Protein AF-A0A7X7TDF7-F1 (afdb_monomer)

Foldseek 3Di:
DDDDPVLVVVLQVQLQVLLQCLLVVQLVVLVVVLVVLVVVLVVLVVVLVVLVVVLVVVVVVPDDDDPVRVVVNVVSVVVNVVSVVVNVVSCVDPSNPQDPVNSVVSSVVSSNVRNVVSSVVSSVVSVVVVVVLVVVLVVLVVVCCVVCVPPPDPVVVVVCVVVVDPPPPPDDDCPPVVVSVVVVVVVVVVVVVVVVVVVVVVVVVD

Solvent-accessible surface area (backbone atoms only — not comparable to full-atom values): 11343 Å² total; per-residue (Å²): 131,87,79,55,72,67,64,54,50,54,50,49,51,51,14,50,51,27,15,52,52,25,17,52,50,38,33,52,52,52,51,50,53,44,52,52,54,51,50,55,50,50,53,52,51,50,52,44,53,52,54,50,49,53,54,50,54,61,68,69,61,80,61,87,70,50,76,70,51,48,54,51,52,51,50,46,52,52,49,45,53,52,47,49,53,55,48,54,55,51,60,66,31,71,70,68,64,48,49,74,68,52,50,50,50,48,38,53,52,36,21,52,51,19,24,53,50,20,25,50,52,39,43,49,51,50,53,52,51,52,52,50,52,52,51,49,55,52,49,52,52,52,51,48,53,67,78,44,63,72,76,79,65,52,67,65,59,60,52,38,58,73,66,72,50,85,76,82,79,75,80,81,76,66,62,64,65,53,51,51,51,51,52,52,50,52,53,52,50,50,50,51,50,52,52,49,54,58,56,68,57,55,72,79,80,114

Nearest PDB structures (foldseek):
  5l3c-assembly1_A  TM=6.914E-01  e=5.412E+00  Homo sapiens
  4czz-assembly1_A  TM=6.817E-01  e=5.714E+00  Homo sapiens
  8i4v-assembly1_A  TM=3.180E-01  e=1.004E+00  Saccharomyces cerevisiae S288C
  3ja6-assembly1_H  TM=4.006E-01  e=7.101E+00  Escherichia coli
  3ja6-assembly1_I  TM=3.343E-01  e=3.906E+00  Escherichia coli

Mean predicted aligned error: 16.35 Å

pLDDT: mean 70.57, std 12.67, range [42.41, 87.38]

Secondary structure (DSSP, 8-state):
----HHHHHHHHHHHHHHHHHHHHHHHHHHHHHHHHHHHHHHHHHHHHHHHHHHHHHHHHT-SPPPHHHHHHHHHHHHHHHHHHHHHHHHHHSHHHH--HHHHHHHHHHHHHHHHHHHHHHHHHHHHHHHHHHHHHHHHHHHHHHHH-GGGT--HHHHHHHHTT------SS--HHHHHHHHHHHHHHHHHHHHHHHHHHTGGGG-

Structure (mmCIF, N/CA/C/O backbone):
data_AF-A0A7X7TDF7-F1
#
_entry.id   AF-A0A7X7TDF7-F1
#
loop_
_atom_site.group_PDB
_atom_site.id
_atom_site.type_symbol
_atom_site.label_atom_id
_atom_site.label_alt_id
_atom_site.label_comp_id
_atom_site.label_asym_id
_atom_site.label_entity_id
_atom_site.label_seq_id
_atom_site.pdbx_PDB_ins_code
_atom_site.Cartn_x
_atom_site.Cartn_y
_atom_site.Cartn_z
_atom_site.occupancy
_atom_site.B_iso_or_equiv
_atom_site.auth_seq_id
_atom_site.auth_comp_id
_atom_site.auth_asym_id
_atom_site.auth_atom_id
_atom_site.pdbx_PDB_model_num
ATOM 1 N N . MET A 1 1 ? -24.204 -7.503 27.979 1.00 43.94 1 MET A N 1
ATOM 2 C CA . MET A 1 1 ? -23.947 -6.056 28.165 1.00 43.94 1 MET A CA 1
ATOM 3 C C . MET A 1 1 ? -24.399 -5.349 26.889 1.00 43.94 1 MET A C 1
ATOM 5 O O . MET A 1 1 ? -23.916 -5.721 25.828 1.00 43.94 1 MET A O 1
ATOM 9 N N . ARG A 1 2 ? -25.390 -4.445 26.939 1.00 42.41 2 ARG A N 1
ATOM 10 C CA . ARG A 1 2 ? -25.828 -3.693 25.746 1.00 42.41 2 ARG A CA 1
ATOM 11 C C . ARG A 1 2 ? -24.865 -2.521 25.546 1.00 42.41 2 ARG A C 1
ATOM 13 O O . ARG A 1 2 ? -24.907 -1.566 26.309 1.00 42.41 2 ARG A O 1
ATOM 20 N N . ILE A 1 3 ? -23.981 -2.639 24.558 1.00 56.25 3 ILE A N 1
ATOM 21 C CA . ILE A 1 3 ? -23.122 -1.542 24.090 1.00 56.25 3 ILE A CA 1
ATOM 22 C C . ILE A 1 3 ? -24.040 -0.405 23.622 1.00 56.25 3 ILE A C 1
ATOM 24 O O . ILE A 1 3 ? -24.984 -0.668 22.863 1.00 56.25 3 ILE A O 1
ATOM 28 N N . ARG A 1 4 ? -23.802 0.821 24.106 1.00 66.50 4 ARG A N 1
ATOM 29 C CA . ARG A 1 4 ? -24.592 2.002 23.728 1.00 66.50 4 ARG A CA 1
ATOM 30 C C . ARG A 1 4 ? -24.447 2.262 22.227 1.00 66.50 4 ARG A C 1
ATOM 32 O O . ARG A 1 4 ? -23.439 1.915 21.622 1.00 66.50 4 ARG A O 1
ATOM 39 N N . VAL A 1 5 ? -25.485 2.825 21.610 1.00 69.38 5 VAL A N 1
ATOM 40 C CA . VAL A 1 5 ? -25.504 3.079 20.155 1.00 69.38 5 VAL A CA 1
ATOM 41 C C . VAL A 1 5 ? -24.362 4.021 19.750 1.00 69.38 5 VAL A C 1
ATOM 43 O O . VAL A 1 5 ? -23.747 3.816 18.709 1.00 69.38 5 VAL A O 1
ATOM 46 N N . GLU A 1 6 ? -24.023 4.971 20.621 1.00 65.31 6 GLU A N 1
ATOM 47 C CA . GLU A 1 6 ? -22.927 5.937 20.464 1.00 65.31 6 GLU A CA 1
ATOM 48 C C . GLU A 1 6 ? -21.555 5.253 20.308 1.00 65.31 6 GLU A C 1
ATOM 50 O O . GLU A 1 6 ? -20.823 5.549 19.367 1.00 65.31 6 GLU A O 1
ATOM 55 N N . ASP A 1 7 ? -21.241 4.253 21.141 1.00 59.88 7 ASP A N 1
ATOM 56 C CA . ASP A 1 7 ? -19.963 3.522 21.073 1.00 59.88 7 ASP A CA 1
ATOM 57 C C . ASP A 1 7 ? -19.815 2.747 19.751 1.00 59.88 7 ASP A C 1
ATOM 59 O O . ASP A 1 7 ? -18.719 2.613 19.206 1.00 59.88 7 ASP A O 1
ATOM 63 N N . LYS A 1 8 ? -20.932 2.262 19.188 1.00 66.81 8 LYS A N 1
ATOM 64 C CA . LYS A 1 8 ? -20.933 1.570 17.889 1.00 66.81 8 LYS A CA 1
ATOM 65 C C . LYS A 1 8 ? -20.640 2.529 16.739 1.00 66.81 8 LYS A C 1
ATOM 67 O O . LYS A 1 8 ? -19.953 2.140 15.799 1.00 66.81 8 LYS A O 1
ATOM 72 N N . GLN A 1 9 ? -21.139 3.764 16.812 1.00 69.94 9 GLN A N 1
ATOM 73 C CA . GLN A 1 9 ? -20.898 4.777 15.783 1.00 69.94 9 GLN A CA 1
ATOM 74 C C . GLN A 1 9 ? -19.421 5.168 15.725 1.00 69.94 9 GLN A C 1
ATOM 76 O O . GLN A 1 9 ? -18.863 5.238 14.636 1.00 69.94 9 GLN A O 1
ATOM 81 N N . VAL A 1 10 ? -18.759 5.326 16.875 1.00 71.12 10 VAL A N 1
ATOM 82 C CA . VAL A 1 10 ? -17.323 5.653 16.925 1.00 71.12 10 VAL A CA 1
ATOM 83 C C . VAL A 1 10 ? -16.472 4.558 16.277 1.00 71.12 10 VAL A C 1
ATOM 85 O O . VAL A 1 10 ? -15.610 4.860 15.453 1.00 71.12 10 VAL A O 1
ATOM 88 N N . VAL A 1 11 ? -16.743 3.284 16.582 1.00 69.25 11 VAL A N 1
ATOM 89 C CA . VAL A 1 11 ? -16.025 2.153 15.962 1.00 69.25 11 VAL A CA 1
ATOM 90 C C . VAL A 1 11 ? -16.247 2.121 14.451 1.00 69.25 11 VAL A C 1
ATOM 92 O O . VAL A 1 11 ? -15.306 1.893 13.694 1.00 69.25 11 VAL A O 1
ATOM 95 N N . ILE A 1 12 ? -17.475 2.392 14.004 1.00 73.00 12 ILE A N 1
ATOM 96 C CA . ILE A 1 12 ? -17.802 2.464 12.579 1.00 73.00 12 ILE A CA 1
ATOM 97 C C . ILE A 1 12 ? -17.053 3.623 11.907 1.00 73.00 12 ILE A C 1
ATOM 99 O O . ILE A 1 12 ? -16.465 3.407 10.852 1.00 73.00 12 ILE A O 1
ATOM 103 N N . TYR A 1 13 ? -17.002 4.815 12.506 1.00 72.94 13 TYR A N 1
ATOM 104 C CA . TYR A 1 13 ? -16.272 5.953 11.936 1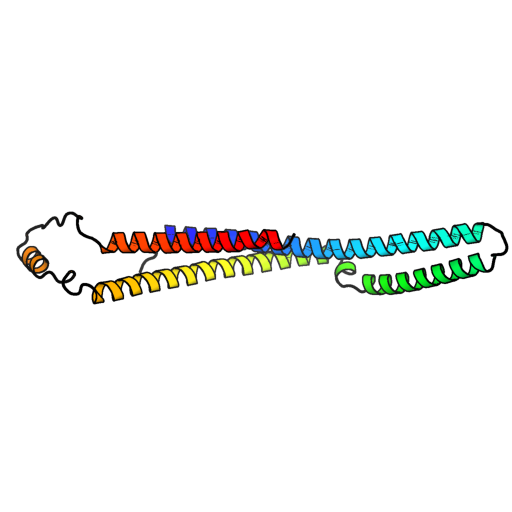.00 72.94 13 TYR A CA 1
ATOM 105 C C . TYR A 1 13 ? -14.765 5.696 11.837 1.00 72.94 13 TYR A C 1
ATOM 107 O O . TYR A 1 13 ? -14.159 6.007 10.812 1.00 72.94 13 TYR A O 1
ATOM 115 N N . ILE A 1 14 ? -14.161 5.073 12.853 1.00 70.38 14 ILE A N 1
ATOM 116 C CA . ILE A 1 14 ? -12.740 4.691 12.825 1.00 70.38 14 ILE A CA 1
ATOM 117 C C . ILE A 1 14 ? -12.485 3.629 11.744 1.00 70.38 14 ILE A C 1
ATOM 119 O O . ILE A 1 14 ? -11.502 3.718 11.009 1.00 70.38 14 ILE A O 1
ATOM 123 N N . ALA A 1 15 ? -13.386 2.656 11.590 1.00 69.12 15 ALA A N 1
ATOM 124 C CA . ALA A 1 15 ? -13.285 1.654 10.533 1.00 69.12 15 ALA A CA 1
ATOM 125 C C . ALA A 1 15 ? -13.468 2.262 9.129 1.00 69.12 15 ALA A C 1
ATOM 127 O O . ALA A 1 15 ? -12.749 1.884 8.206 1.00 69.12 15 ALA A O 1
ATOM 128 N N . MET A 1 16 ? -14.368 3.240 8.964 1.00 72.44 16 MET A N 1
ATOM 129 C CA . MET A 1 16 ? -14.519 3.995 7.713 1.00 72.44 16 MET A CA 1
ATOM 130 C C . MET A 1 16 ? -13.259 4.801 7.383 1.00 72.44 16 MET A C 1
ATOM 132 O O . MET A 1 16 ? -12.824 4.801 6.234 1.00 72.44 16 MET A O 1
ATOM 136 N N . LEU A 1 17 ? -12.635 5.437 8.378 1.00 73.19 17 LEU A N 1
ATOM 137 C CA . LEU A 1 17 ? -11.365 6.142 8.196 1.00 73.19 17 LEU A CA 1
ATOM 138 C C . LEU A 1 17 ? -10.259 5.179 7.736 1.00 73.19 17 LEU A C 1
ATOM 140 O O . LEU A 1 17 ? -9.546 5.469 6.776 1.00 73.19 17 LEU A O 1
ATOM 144 N N . GLY A 1 18 ? -10.172 3.999 8.356 1.00 67.19 18 GLY A N 1
ATOM 145 C CA . GLY A 1 18 ? -9.274 2.925 7.932 1.00 67.19 18 GLY A CA 1
ATOM 146 C C . GLY A 1 18 ? -9.512 2.464 6.494 1.00 67.19 18 GLY A C 1
ATOM 147 O O . GLY A 1 18 ? -8.560 2.258 5.744 1.00 67.19 18 GLY A O 1
ATOM 148 N N . ALA A 1 19 ? -10.776 2.358 6.086 1.00 71.19 19 ALA A N 1
ATOM 149 C CA . ALA A 1 19 ? -11.165 1.987 4.730 1.00 71.19 19 ALA A CA 1
ATOM 150 C C . ALA A 1 19 ? -10.725 3.039 3.693 1.00 71.19 19 ALA A C 1
ATOM 152 O O . ALA A 1 19 ? -10.167 2.690 2.653 1.00 71.19 19 ALA A O 1
ATOM 153 N N . VAL A 1 20 ? -10.912 4.329 3.997 1.00 76.62 20 VAL A N 1
ATOM 154 C CA . VAL A 1 20 ? -10.479 5.442 3.133 1.00 76.62 20 VAL A CA 1
ATOM 155 C C . VAL A 1 20 ? -8.954 5.482 3.011 1.00 76.62 20 VAL A C 1
ATOM 157 O O . VAL A 1 20 ? -8.431 5.603 1.902 1.00 76.62 20 VAL A O 1
ATOM 160 N N . LEU A 1 21 ? -8.232 5.327 4.125 1.00 76.88 21 LEU A N 1
ATOM 161 C CA . LEU A 1 21 ? -6.766 5.299 4.129 1.00 76.88 21 LEU A CA 1
ATOM 162 C C . LEU A 1 21 ? -6.210 4.079 3.383 1.00 76.88 21 LEU A C 1
ATOM 164 O O . LEU A 1 21 ? -5.261 4.219 2.613 1.00 76.88 21 LEU A O 1
ATOM 168 N N . GLY A 1 22 ? -6.812 2.901 3.562 1.00 73.62 22 GLY A N 1
ATOM 169 C CA . GLY A 1 22 ? -6.414 1.677 2.864 1.00 73.62 22 GLY A CA 1
ATOM 170 C C . GLY A 1 22 ? -6.641 1.759 1.353 1.00 73.62 22 GLY A C 1
ATOM 171 O O . GLY A 1 22 ? -5.748 1.411 0.575 1.00 73.62 22 GLY A O 1
ATOM 172 N N . ALA A 1 23 ? -7.795 2.284 0.929 1.00 77.81 23 ALA A N 1
ATOM 173 C CA . ALA A 1 23 ? -8.099 2.515 -0.482 1.00 77.81 23 ALA A CA 1
ATOM 174 C C . ALA A 1 23 ? -7.132 3.531 -1.109 1.00 77.81 23 ALA A C 1
ATOM 176 O O . ALA A 1 23 ? -6.524 3.251 -2.144 1.00 77.81 23 ALA A O 1
ATOM 177 N N . GLY A 1 24 ? -6.938 4.683 -0.455 1.00 79.06 24 GLY A N 1
ATOM 178 C CA . GLY A 1 24 ? -6.022 5.724 -0.923 1.00 79.06 24 GLY A CA 1
ATOM 179 C C . GLY A 1 24 ? -4.574 5.238 -1.003 1.00 79.06 24 GLY A C 1
ATOM 180 O O . GLY A 1 24 ? -3.905 5.454 -2.012 1.00 79.06 24 GLY A O 1
ATOM 181 N N . GLY A 1 25 ? -4.106 4.517 0.020 1.00 78.88 25 GLY A N 1
ATOM 182 C CA . GLY A 1 25 ? -2.762 3.944 0.060 1.00 78.88 25 GLY A CA 1
ATOM 183 C C . GLY A 1 25 ? -2.500 2.961 -1.082 1.00 78.88 25 GLY A C 1
ATOM 184 O O . GLY A 1 25 ? -1.483 3.087 -1.760 1.00 78.88 25 GLY A O 1
ATOM 185 N N . CYS A 1 26 ? -3.427 2.033 -1.347 1.00 78.25 26 CYS A N 1
ATOM 186 C CA . CYS A 1 26 ? -3.283 1.064 -2.442 1.00 78.25 26 CYS A CA 1
ATOM 187 C C . CYS A 1 26 ? -3.279 1.720 -3.827 1.00 78.25 26 CYS A C 1
ATOM 189 O O . CYS A 1 26 ? -2.482 1.345 -4.684 1.00 78.25 26 CYS A O 1
ATOM 191 N N . VAL A 1 27 ? -4.143 2.709 -4.065 1.00 81.69 27 VAL A N 1
ATOM 192 C CA . VAL A 1 27 ? -4.160 3.412 -5.358 1.00 81.69 27 VAL A CA 1
ATOM 193 C C . VAL A 1 27 ? -2.849 4.175 -5.567 1.00 81.69 27 VAL A C 1
ATOM 195 O O . VAL A 1 27 ? -2.244 4.084 -6.635 1.00 81.69 27 VAL A O 1
ATOM 198 N N . LEU A 1 28 ? -2.361 4.875 -4.539 1.00 83.62 28 LEU A N 1
ATOM 199 C CA . LEU A 1 28 ? -1.109 5.630 -4.624 1.00 83.62 28 LEU A CA 1
ATOM 200 C C . LEU A 1 28 ? 0.111 4.730 -4.851 1.00 83.62 28 LEU A C 1
ATOM 202 O O . LEU A 1 28 ? 0.983 5.084 -5.647 1.00 83.62 28 LEU A O 1
ATOM 206 N N . THR A 1 29 ? 0.191 3.569 -4.194 1.00 83.00 29 THR A N 1
ATOM 207 C CA . THR A 1 29 ? 1.310 2.634 -4.397 1.00 83.00 29 THR A CA 1
ATOM 208 C C . THR A 1 29 ? 1.311 2.061 -5.809 1.00 83.00 29 THR A C 1
ATOM 210 O O . THR A 1 29 ? 2.361 2.063 -6.454 1.00 83.00 29 THR A O 1
ATOM 213 N N . LEU A 1 30 ? 0.149 1.655 -6.330 1.00 83.12 30 LEU A N 1
ATOM 214 C CA . LEU A 1 30 ? 0.009 1.168 -7.705 1.00 83.12 30 LEU A CA 1
ATOM 215 C C . LEU A 1 30 ? 0.394 2.243 -8.731 1.00 83.12 30 LEU A C 1
ATOM 217 O O . LEU A 1 30 ? 1.178 1.970 -9.642 1.00 83.12 30 LEU A O 1
ATOM 221 N N . MET A 1 31 ? -0.075 3.482 -8.553 1.00 82.75 31 MET A N 1
ATOM 222 C CA . MET A 1 31 ? 0.286 4.593 -9.442 1.00 82.75 31 MET A CA 1
ATOM 223 C C . MET A 1 31 ? 1.783 4.914 -9.398 1.00 82.75 31 MET A C 1
ATOM 225 O O . MET A 1 31 ? 2.382 5.188 -10.438 1.00 82.75 31 MET A O 1
ATOM 229 N N . ASN A 1 32 ? 2.404 4.878 -8.217 1.00 86.31 32 ASN A N 1
ATOM 230 C CA . ASN A 1 32 ? 3.836 5.140 -8.079 1.00 86.31 32 ASN A CA 1
ATOM 231 C C . ASN A 1 32 ? 4.691 4.033 -8.705 1.00 86.31 32 ASN A C 1
ATOM 233 O O . ASN A 1 32 ? 5.705 4.339 -9.332 1.00 86.31 32 ASN A O 1
ATOM 237 N N . LEU A 1 33 ? 4.282 2.767 -8.580 1.00 83.69 33 LEU A N 1
ATOM 238 C CA . LEU A 1 33 ? 4.966 1.641 -9.222 1.00 83.69 33 LEU A CA 1
ATOM 239 C C . LEU A 1 33 ? 4.883 1.732 -10.749 1.00 83.69 33 LEU A C 1
ATOM 241 O O . LEU A 1 33 ? 5.912 1.624 -11.417 1.00 83.69 33 LEU A O 1
ATOM 245 N N . ALA A 1 34 ? 3.695 2.023 -11.286 1.00 83.75 34 ALA A N 1
ATOM 246 C CA . ALA A 1 34 ? 3.502 2.223 -12.720 1.00 83.75 34 ALA A CA 1
ATOM 247 C C . ALA A 1 34 ? 4.340 3.402 -13.248 1.00 83.75 34 ALA A C 1
ATOM 249 O O . ALA A 1 34 ? 5.107 3.245 -14.198 1.00 83.75 34 ALA A O 1
ATOM 250 N N . LYS A 1 35 ? 4.291 4.565 -12.578 1.00 85.56 35 LYS A N 1
ATOM 251 C CA . LYS A 1 35 ? 5.106 5.738 -12.948 1.00 85.56 35 LYS A CA 1
ATOM 252 C C . LYS A 1 35 ? 6.605 5.453 -12.896 1.00 85.56 35 LYS A C 1
ATOM 254 O O . LYS A 1 35 ? 7.335 5.900 -13.776 1.00 85.56 35 LYS A O 1
ATOM 259 N N . LYS A 1 36 ? 7.075 4.726 -11.877 1.00 85.00 36 LYS A N 1
ATOM 260 C CA . LYS A 1 36 ? 8.493 4.371 -11.745 1.00 85.00 36 LYS A CA 1
ATOM 261 C C . LYS A 1 36 ? 8.953 3.476 -12.898 1.00 85.00 36 LYS A C 1
ATOM 263 O O . LYS A 1 36 ? 10.031 3.712 -13.431 1.00 85.00 36 LYS A O 1
ATOM 268 N N . SER A 1 37 ? 8.136 2.500 -13.295 1.00 80.12 37 SER A N 1
ATOM 269 C CA . SER A 1 37 ? 8.452 1.596 -14.407 1.00 80.12 37 SER A CA 1
ATOM 270 C C . SER A 1 37 ? 8.504 2.332 -15.752 1.00 80.12 37 SER A C 1
ATOM 272 O O . SER A 1 37 ? 9.482 2.185 -16.486 1.00 80.12 37 SER A O 1
ATOM 274 N N . HIS A 1 38 ? 7.536 3.213 -16.027 1.00 82.69 38 HIS A N 1
ATOM 275 C CA . HIS A 1 38 ? 7.551 4.032 -17.244 1.00 82.69 38 HIS A CA 1
ATOM 276 C C . HIS A 1 38 ? 8.739 4.995 -17.291 1.00 82.69 38 HIS A C 1
ATOM 278 O O . HIS A 1 38 ? 9.416 5.080 -18.311 1.00 82.69 38 HIS A O 1
ATOM 284 N N . LYS A 1 39 ? 9.065 5.649 -16.168 1.00 86.44 39 LYS A N 1
ATOM 285 C CA . LYS A 1 39 ? 10.216 6.556 -16.099 1.00 86.44 39 LYS A CA 1
ATOM 286 C C . LYS A 1 39 ? 11.538 5.841 -16.400 1.00 86.44 39 LYS A C 1
ATOM 288 O O . LYS A 1 39 ? 12.358 6.375 -17.136 1.00 86.44 39 LYS A O 1
ATOM 293 N N . GLN A 1 40 ? 11.729 4.629 -15.877 1.00 82.69 40 GLN A N 1
ATOM 294 C CA . GLN A 1 40 ? 12.919 3.821 -16.174 1.00 82.69 40 GLN A CA 1
ATOM 295 C C . GLN A 1 40 ? 13.007 3.449 -17.659 1.00 82.69 40 GLN A C 1
ATOM 297 O O . GLN A 1 40 ? 14.091 3.469 -18.235 1.00 82.69 40 GLN A O 1
ATOM 302 N N . MET A 1 41 ? 11.874 3.142 -18.295 1.00 81.94 41 MET A N 1
ATOM 303 C CA . MET A 1 41 ? 11.830 2.911 -19.739 1.00 81.94 41 MET A CA 1
ATOM 304 C C . MET A 1 41 ? 12.218 4.158 -20.540 1.00 81.94 41 MET A C 1
ATOM 306 O O . MET A 1 41 ? 13.008 4.056 -21.480 1.00 81.94 41 MET A O 1
ATOM 310 N N . ASP A 1 42 ? 11.681 5.322 -20.173 1.00 85.94 42 ASP A N 1
ATOM 311 C CA . ASP A 1 42 ? 11.957 6.583 -20.864 1.00 85.94 42 ASP A CA 1
ATOM 312 C C . ASP A 1 42 ? 13.426 7.000 -20.719 1.00 85.94 42 ASP A C 1
ATOM 314 O O . ASP A 1 42 ? 14.041 7.411 -21.702 1.00 85.94 42 ASP A O 1
ATOM 318 N N . GLU A 1 43 ? 14.017 6.823 -19.533 1.00 85.75 43 GLU A N 1
ATOM 319 C CA . GLU A 1 43 ? 15.443 7.079 -19.284 1.00 85.75 43 GLU A CA 1
ATOM 320 C C . GLU A 1 43 ? 16.334 6.212 -20.194 1.00 85.75 43 GLU A C 1
ATOM 322 O O . GLU A 1 43 ? 17.231 6.733 -20.862 1.00 85.75 43 GLU A O 1
ATOM 327 N N . VAL A 1 44 ? 16.047 4.908 -20.304 1.00 83.56 44 VAL A N 1
ATOM 328 C CA . VAL A 1 44 ? 16.808 3.990 -21.174 1.00 83.56 44 VAL A CA 1
ATOM 329 C C . VAL A 1 44 ? 16.608 4.325 -22.657 1.00 83.56 44 VAL A C 1
ATOM 331 O O . VAL A 1 44 ? 17.565 4.280 -23.435 1.00 83.56 44 VAL A O 1
ATOM 334 N N . ARG A 1 45 ? 15.394 4.714 -23.073 1.00 84.94 45 ARG A N 1
ATOM 335 C CA . ARG A 1 45 ? 15.125 5.157 -24.455 1.00 84.94 45 ARG A CA 1
ATOM 336 C C . ARG A 1 45 ? 15.871 6.441 -24.801 1.00 84.94 45 ARG A C 1
ATOM 338 O O . ARG A 1 45 ? 16.436 6.524 -25.891 1.00 84.94 45 ARG A O 1
ATOM 345 N N . GLN A 1 46 ? 15.904 7.412 -23.891 1.00 85.69 46 GLN A N 1
ATOM 346 C CA . GLN A 1 46 ? 16.654 8.655 -24.079 1.00 85.69 46 GLN A CA 1
ATOM 347 C C . GLN A 1 46 ? 18.155 8.384 -24.201 1.00 85.69 46 GLN A C 1
ATOM 349 O O . GLN A 1 46 ? 18.783 8.873 -25.137 1.00 85.69 46 GLN A O 1
ATOM 354 N N . GLN A 1 47 ? 18.722 7.551 -23.325 1.00 83.50 47 GLN A N 1
ATOM 355 C CA . GLN A 1 47 ? 20.132 7.153 -23.412 1.00 83.50 47 GLN A CA 1
ATOM 356 C C . GLN A 1 47 ? 20.447 6.470 -24.747 1.00 83.50 47 GLN A C 1
ATOM 358 O O . GLN A 1 47 ? 21.422 6.819 -25.410 1.00 83.50 47 GLN A O 1
ATOM 363 N N . MET A 1 48 ? 19.574 5.568 -25.203 1.00 81.56 48 MET A N 1
ATOM 364 C CA . MET A 1 48 ? 19.734 4.900 -26.494 1.00 81.56 48 MET A CA 1
ATOM 365 C C . MET A 1 48 ? 19.659 5.878 -27.679 1.00 81.56 48 MET A C 1
ATOM 367 O O . MET A 1 48 ? 20.437 5.745 -28.622 1.00 81.56 48 MET A O 1
ATOM 371 N N . GLN A 1 49 ? 18.761 6.870 -27.639 1.00 84.56 49 GLN A N 1
ATOM 372 C CA . GLN A 1 49 ? 18.668 7.915 -28.666 1.00 84.56 49 GLN A CA 1
ATOM 373 C C . GLN A 1 49 ? 19.908 8.812 -28.699 1.00 84.56 49 GLN A C 1
ATOM 375 O O . GLN A 1 49 ? 20.361 9.164 -29.787 1.00 84.56 49 GLN A O 1
ATOM 380 N N . VAL A 1 50 ? 20.476 9.145 -27.537 1.00 83.00 50 VAL A N 1
ATOM 381 C CA . VAL A 1 50 ? 21.722 9.920 -27.438 1.00 83.00 50 VAL A CA 1
ATOM 382 C C . VAL A 1 50 ? 22.901 9.121 -27.997 1.00 83.00 50 VAL A C 1
ATOM 384 O O . VAL A 1 50 ? 23.631 9.632 -28.838 1.00 83.00 50 VAL A O 1
ATOM 387 N N . CYS A 1 51 ? 23.064 7.849 -27.622 1.00 80.06 51 CYS A N 1
ATOM 388 C CA . CYS A 1 51 ? 24.126 7.014 -28.196 1.00 80.06 51 CYS A CA 1
ATOM 389 C C . CYS A 1 51 ? 23.956 6.827 -29.716 1.00 80.06 51 CYS A C 1
ATOM 391 O O . CYS A 1 51 ? 24.932 6.853 -30.461 1.00 80.06 51 CYS A O 1
ATOM 393 N N . ALA A 1 52 ? 22.719 6.669 -30.197 1.00 77.25 52 ALA A N 1
ATOM 394 C CA . ALA A 1 52 ? 22.442 6.526 -31.624 1.00 77.25 52 ALA A CA 1
ATOM 395 C C . ALA A 1 52 ? 22.700 7.821 -32.413 1.00 77.25 52 ALA A C 1
ATOM 397 O O . ALA A 1 52 ? 23.205 7.755 -33.532 1.00 77.25 52 ALA A O 1
ATOM 398 N N . SER A 1 53 ? 22.380 8.994 -31.856 1.00 78.62 53 SER A N 1
ATOM 399 C CA . SER A 1 53 ? 22.617 10.275 -32.530 1.00 78.62 53 SER A CA 1
ATOM 400 C C . SER A 1 53 ? 24.105 10.608 -32.629 1.00 78.62 53 SER A C 1
ATOM 402 O O . SER A 1 53 ? 24.534 11.106 -33.670 1.00 78.62 53 SER A O 1
ATOM 404 N N . VAL A 1 54 ? 24.906 10.258 -31.616 1.00 76.88 54 VAL A N 1
ATOM 405 C CA . VAL A 1 54 ? 26.368 10.429 -31.661 1.00 76.88 54 VAL A CA 1
ATOM 406 C C . VAL A 1 54 ? 26.988 9.576 -32.773 1.00 76.88 54 VAL A C 1
ATOM 408 O O . VAL A 1 54 ? 27.760 10.103 -33.572 1.00 76.88 54 VAL A O 1
ATOM 411 N N . LEU A 1 55 ? 26.553 8.319 -32.931 1.00 73.56 55 LEU A N 1
ATOM 412 C CA . LEU A 1 55 ? 26.987 7.468 -34.049 1.00 73.56 55 LEU A CA 1
ATOM 413 C C . LEU A 1 55 ? 26.601 8.028 -35.426 1.00 73.56 55 LEU A C 1
ATOM 415 O O . LEU A 1 55 ? 27.345 7.854 -36.390 1.00 73.56 55 LEU A O 1
ATOM 419 N N . VAL A 1 56 ? 25.436 8.668 -35.563 1.00 76.56 56 VAL A N 1
ATOM 420 C CA . VAL A 1 56 ? 25.014 9.275 -36.839 1.00 76.56 56 VAL A CA 1
ATOM 421 C C . VAL A 1 56 ? 25.873 10.495 -37.175 1.00 76.56 56 VAL A C 1
ATOM 423 O O . VAL A 1 56 ? 26.301 10.633 -38.319 1.00 76.56 56 VAL A O 1
ATOM 426 N N . ILE A 1 57 ? 26.161 11.354 -36.193 1.00 70.31 57 ILE A N 1
ATOM 427 C CA . ILE A 1 57 ? 26.995 12.551 -36.381 1.00 70.31 57 ILE A CA 1
ATOM 428 C C . ILE A 1 57 ? 28.432 12.163 -36.758 1.00 70.31 57 ILE A C 1
ATOM 430 O O . ILE A 1 57 ? 29.002 12.762 -37.668 1.00 70.31 57 ILE A O 1
ATOM 434 N N . GLU A 1 58 ? 28.996 11.134 -36.122 1.00 66.00 58 GLU A N 1
ATOM 435 C CA . GLU A 1 58 ? 30.355 10.660 -36.415 1.00 66.00 58 GLU A CA 1
ATOM 436 C C . GLU A 1 58 ? 30.455 10.025 -37.816 1.00 66.00 58 GLU A C 1
ATOM 438 O O . GLU A 1 58 ? 31.396 10.308 -38.555 1.00 66.00 58 GLU A O 1
ATOM 443 N N . ASN A 1 59 ? 29.433 9.274 -38.251 1.00 66.12 59 ASN A N 1
ATOM 444 C CA . ASN A 1 59 ? 29.371 8.713 -39.611 1.00 66.12 59 ASN A CA 1
ATOM 445 C C . ASN A 1 59 ? 29.164 9.774 -40.713 1.00 66.12 59 ASN A C 1
ATOM 447 O O . ASN A 1 59 ? 29.564 9.555 -41.855 1.00 66.12 59 ASN A O 1
ATOM 451 N N . LEU A 1 60 ? 28.549 10.920 -40.397 1.00 65.50 60 LEU A N 1
ATOM 452 C CA . LEU A 1 60 ? 28.391 12.049 -41.327 1.00 65.50 60 LEU A CA 1
ATOM 453 C C . LEU A 1 60 ? 29.662 12.918 -41.429 1.00 65.50 60 LEU A C 1
ATOM 455 O O . LEU A 1 60 ? 29.780 13.710 -42.363 1.00 65.50 60 LEU A O 1
ATOM 459 N N . GLY A 1 61 ? 30.615 12.761 -40.501 1.00 61.47 61 GLY A N 1
ATOM 460 C CA . GLY A 1 61 ? 31.856 13.542 -40.402 1.00 61.47 61 GLY A CA 1
ATOM 461 C C . GLY A 1 61 ? 32.947 13.219 -41.436 1.00 61.47 61 GLY A C 1
ATOM 462 O O . GLY A 1 61 ? 33.982 13.881 -41.448 1.00 61.47 61 GLY A O 1
ATOM 463 N N . GLY A 1 62 ? 32.735 12.232 -42.314 1.00 55.00 62 GLY A N 1
ATOM 464 C CA . GLY A 1 62 ? 33.466 12.058 -43.580 1.00 55.00 62 GLY A CA 1
ATOM 465 C C . GLY A 1 62 ? 34.978 11.786 -43.523 1.00 55.00 62 GLY A C 1
ATOM 466 O O . GLY A 1 62 ? 35.597 11.712 -44.581 1.00 55.00 62 GLY A O 1
ATOM 467 N N . SER A 1 63 ? 35.587 11.633 -42.347 1.00 58.16 63 SER A N 1
ATOM 468 C CA . SER A 1 63 ? 37.030 11.383 -42.213 1.00 58.16 63 SER A CA 1
ATOM 469 C C . SER A 1 63 ? 37.298 9.928 -41.843 1.00 58.16 63 SER A C 1
ATOM 471 O O . SER A 1 63 ? 36.607 9.367 -40.995 1.00 58.16 63 SER A O 1
ATOM 473 N N . ASP A 1 64 ? 38.300 9.325 -42.487 1.00 59.78 64 ASP A N 1
ATOM 474 C CA . ASP A 1 64 ? 38.795 7.980 -42.183 1.00 59.78 64 ASP A CA 1
ATOM 475 C C . ASP A 1 64 ? 39.083 7.887 -40.669 1.00 59.78 64 ASP A C 1
ATOM 477 O O . ASP A 1 64 ? 39.883 8.679 -40.162 1.00 59.78 64 ASP A O 1
ATOM 481 N N . PRO A 1 65 ? 38.389 7.022 -39.906 1.00 57.31 65 PRO A N 1
ATOM 482 C CA . PRO A 1 65 ? 38.411 7.124 -38.457 1.00 57.31 65 PRO A CA 1
ATOM 483 C C . PRO A 1 65 ? 39.776 6.696 -37.925 1.00 57.31 65 PRO A C 1
ATOM 485 O O . PRO A 1 65 ? 40.202 5.547 -38.110 1.00 57.31 65 PRO A O 1
ATOM 488 N N . ASP A 1 66 ? 40.431 7.622 -37.222 1.00 64.62 66 ASP A N 1
ATOM 489 C CA . ASP A 1 66 ? 41.607 7.348 -36.402 1.00 64.62 66 ASP A CA 1
ATOM 490 C C . ASP A 1 66 ? 41.352 6.120 -35.503 1.00 64.62 66 ASP A C 1
ATOM 492 O O . ASP A 1 66 ? 40.216 5.879 -35.074 1.00 64.62 66 ASP A O 1
ATOM 496 N N . PRO A 1 67 ? 42.387 5.333 -35.154 1.00 61.44 67 PRO A N 1
ATOM 497 C CA . PRO A 1 67 ? 42.232 4.143 -34.310 1.00 61.44 67 PRO A CA 1
ATOM 498 C C . PRO A 1 67 ? 41.554 4.457 -32.964 1.00 61.44 67 PRO A C 1
ATOM 500 O O . PRO A 1 67 ? 40.840 3.618 -32.415 1.00 61.44 67 PRO A O 1
ATOM 503 N N . THR A 1 68 ? 41.714 5.687 -32.472 1.00 63.78 68 THR A N 1
ATOM 504 C CA . THR A 1 68 ? 41.050 6.222 -31.280 1.00 63.78 68 THR A CA 1
ATOM 505 C C . THR A 1 68 ? 39.542 6.430 -31.482 1.00 63.78 68 THR A C 1
ATOM 507 O O . THR A 1 68 ? 38.770 6.115 -30.583 1.00 63.78 68 THR A O 1
ATOM 510 N N . SER A 1 69 ? 39.105 6.893 -32.660 1.00 67.12 69 SER A N 1
ATOM 511 C CA . SER A 1 69 ? 37.680 7.034 -33.017 1.00 67.12 69 SER A CA 1
ATOM 512 C C . SER A 1 69 ? 37.022 5.664 -33.218 1.00 67.12 69 SER A C 1
ATOM 514 O O . SER A 1 69 ? 35.933 5.428 -32.702 1.00 67.12 69 SER A O 1
ATOM 516 N N . LYS A 1 70 ? 37.720 4.688 -33.822 1.00 70.38 70 LYS A N 1
ATOM 517 C CA . LYS A 1 70 ? 37.208 3.304 -33.934 1.00 70.38 70 LYS A CA 1
ATOM 518 C C . LYS A 1 70 ? 36.910 2.665 -32.575 1.00 70.38 70 LYS A C 1
ATOM 520 O O . LYS A 1 70 ? 35.865 2.041 -32.419 1.00 70.38 70 LYS A O 1
ATOM 525 N N . ALA A 1 71 ? 37.789 2.851 -31.589 1.00 75.56 71 ALA A N 1
ATOM 526 C CA . ALA A 1 71 ? 37.572 2.335 -30.237 1.00 75.56 71 ALA A CA 1
ATOM 527 C C . ALA A 1 71 ? 36.356 2.983 -29.543 1.00 75.56 71 ALA A C 1
ATOM 529 O O . ALA A 1 71 ? 35.618 2.296 -28.839 1.00 75.56 71 ALA A O 1
ATOM 530 N N . ILE A 1 72 ? 36.118 4.281 -29.772 1.00 76.06 72 ILE A N 1
ATOM 531 C CA . ILE A 1 72 ? 34.954 5.014 -29.242 1.00 76.06 72 ILE A CA 1
ATOM 532 C C . ILE A 1 72 ? 33.659 4.538 -29.915 1.00 76.06 72 ILE A C 1
ATOM 534 O O . ILE A 1 72 ? 32.664 4.298 -29.232 1.00 76.06 72 ILE A O 1
ATOM 538 N N . ILE A 1 73 ? 33.680 4.332 -31.234 1.00 75.69 73 ILE A N 1
ATOM 539 C CA . ILE A 1 73 ? 32.543 3.811 -32.003 1.00 75.69 73 ILE A CA 1
ATOM 540 C C . ILE A 1 73 ? 32.176 2.395 -31.549 1.00 75.69 73 ILE A C 1
ATOM 542 O O . ILE A 1 73 ? 30.993 2.087 -31.382 1.00 75.69 73 ILE A O 1
ATOM 546 N N . ASP A 1 74 ? 33.164 1.523 -31.346 1.00 80.31 74 ASP A N 1
ATOM 547 C CA . ASP A 1 74 ? 32.917 0.153 -30.893 1.00 80.31 74 ASP A CA 1
ATOM 548 C C . ASP A 1 74 ? 32.412 0.112 -29.442 1.00 80.31 74 ASP A C 1
ATOM 550 O O . ASP A 1 74 ? 31.502 -0.668 -29.143 1.00 80.31 74 ASP A O 1
ATOM 554 N N . ASP A 1 75 ? 32.899 0.995 -28.561 1.00 81.81 75 ASP A N 1
ATOM 555 C CA . ASP A 1 75 ? 32.338 1.143 -27.212 1.00 81.81 75 ASP A CA 1
ATOM 556 C C . ASP A 1 75 ? 30.887 1.643 -27.256 1.00 81.81 75 ASP A C 1
ATOM 558 O O . ASP A 1 75 ? 30.012 1.058 -26.617 1.00 81.81 75 ASP A O 1
ATOM 562 N N . GLN A 1 76 ? 30.574 2.643 -28.085 1.00 78.75 76 GLN A N 1
ATOM 563 C CA . GLN A 1 76 ? 29.200 3.131 -28.244 1.00 78.75 76 GLN A CA 1
ATOM 564 C C . GLN A 1 76 ? 28.259 2.084 -28.844 1.00 78.75 76 GLN A C 1
ATOM 566 O O . GLN A 1 76 ? 27.124 1.942 -28.382 1.00 78.75 76 GLN A O 1
ATOM 571 N N . LYS A 1 77 ? 28.710 1.302 -29.832 1.00 81.19 77 LYS A N 1
ATOM 572 C CA . LYS A 1 77 ? 27.934 0.167 -30.360 1.00 81.19 77 LYS A CA 1
ATOM 573 C C . LYS A 1 77 ? 27.655 -0.861 -29.269 1.00 81.19 77 LYS A C 1
ATOM 575 O O . LYS A 1 77 ? 26.514 -1.308 -29.138 1.00 81.19 77 LYS A O 1
ATOM 580 N N . ARG A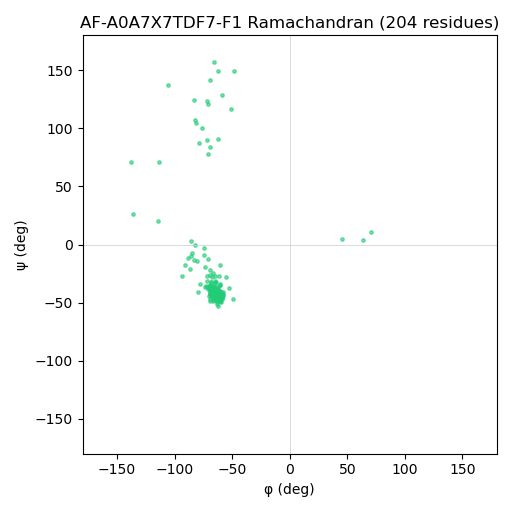 1 78 ? 28.660 -1.182 -28.451 1.00 84.12 78 ARG A N 1
ATOM 581 C CA . ARG A 1 78 ? 28.513 -2.102 -27.319 1.00 84.12 78 ARG A CA 1
ATOM 582 C C . ARG A 1 78 ? 27.545 -1.558 -26.269 1.00 84.12 78 ARG A C 1
ATOM 584 O O . ARG A 1 78 ? 26.703 -2.309 -25.778 1.00 84.12 78 ARG A O 1
ATOM 591 N N . GLN A 1 79 ? 27.607 -0.261 -25.964 1.00 82.62 79 GLN A N 1
ATOM 592 C CA . GLN A 1 79 ? 26.645 0.390 -25.077 1.00 82.62 79 GLN A CA 1
ATOM 593 C C . GLN A 1 79 ? 25.228 0.308 -25.649 1.00 82.62 79 GLN A C 1
ATOM 595 O O . GLN A 1 79 ? 24.308 -0.040 -24.915 1.00 82.62 79 GLN A O 1
ATOM 600 N N . ILE A 1 80 ? 25.024 0.542 -26.947 1.00 82.81 80 ILE A N 1
ATOM 601 C CA . ILE A 1 80 ? 23.701 0.417 -27.578 1.00 82.81 80 ILE A CA 1
ATOM 602 C C . ILE A 1 80 ? 23.169 -1.014 -27.498 1.00 82.81 80 ILE A C 1
ATOM 604 O O . ILE A 1 80 ? 21.983 -1.202 -27.233 1.00 82.81 80 ILE A O 1
ATOM 608 N N . GLU A 1 81 ? 24.00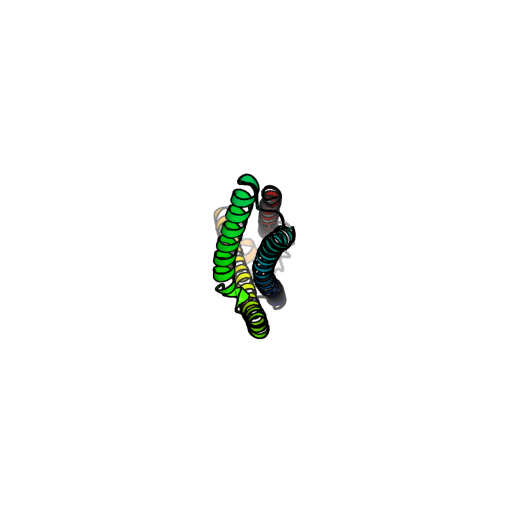4 -2.030 -27.715 1.00 84.62 81 GLU A N 1
ATOM 609 C CA . GLU A 1 81 ? 23.589 -3.428 -27.548 1.00 84.62 81 GLU A CA 1
ATOM 610 C C . GLU A 1 81 ? 23.176 -3.734 -26.106 1.00 84.62 81 GLU A C 1
ATOM 612 O O . GLU A 1 81 ? 22.130 -4.348 -25.888 1.00 84.62 81 GLU A O 1
ATOM 617 N N . LEU A 1 82 ? 23.924 -3.228 -25.124 1.00 84.62 82 LEU A N 1
ATOM 618 C CA . LEU A 1 82 ? 23.578 -3.333 -23.704 1.00 84.62 82 LEU A CA 1
ATOM 619 C C . LEU A 1 82 ? 22.234 -2.659 -23.391 1.00 84.62 82 LEU A C 1
ATOM 621 O O . LEU A 1 82 ? 21.354 -3.284 -22.799 1.00 84.62 82 LEU A O 1
ATOM 625 N N . HIS A 1 83 ? 22.032 -1.422 -23.851 1.00 83.94 83 HIS A N 1
ATOM 626 C CA . HIS A 1 83 ? 20.774 -0.698 -23.652 1.00 83.94 83 HIS A CA 1
ATOM 627 C C . HIS A 1 83 ? 19.602 -1.375 -24.377 1.00 83.94 83 HIS A C 1
ATOM 629 O O . HIS A 1 83 ? 18.495 -1.382 -23.848 1.00 83.94 83 HIS A O 1
ATOM 635 N N . LYS A 1 84 ? 19.822 -2.010 -25.538 1.00 83.75 84 LYS A N 1
ATOM 636 C CA . LYS A 1 84 ? 18.798 -2.811 -26.239 1.00 83.75 84 LYS A CA 1
ATOM 637 C C . LYS A 1 84 ? 18.363 -4.033 -25.437 1.00 83.75 84 LYS A C 1
ATOM 639 O O . LYS A 1 84 ? 17.172 -4.340 -25.422 1.00 83.75 84 LYS A O 1
ATOM 644 N N . VAL A 1 85 ? 19.300 -4.736 -24.799 1.00 86.62 85 VAL A N 1
ATOM 645 C CA . VAL A 1 85 ? 18.979 -5.881 -23.929 1.00 86.62 85 VAL A CA 1
ATOM 646 C C . VAL A 1 85 ? 18.155 -5.407 -22.733 1.00 86.62 85 VAL A C 1
ATOM 648 O O . VAL A 1 85 ? 17.078 -5.943 -22.488 1.00 86.62 85 VAL A O 1
ATOM 651 N N . VAL A 1 86 ? 18.596 -4.336 -22.069 1.00 84.12 86 VAL A N 1
ATOM 652 C CA . VAL A 1 86 ? 17.878 -3.739 -20.931 1.00 84.12 86 VAL A CA 1
ATOM 653 C C . VAL A 1 86 ? 16.478 -3.262 -21.336 1.00 84.12 86 VAL A C 1
ATOM 655 O O . VAL A 1 86 ? 15.509 -3.523 -20.625 1.00 84.12 86 VAL A O 1
ATOM 658 N N . LEU A 1 87 ? 16.341 -2.617 -22.498 1.00 83.88 87 LEU A N 1
ATOM 659 C CA . LEU A 1 87 ? 15.051 -2.152 -23.006 1.00 83.88 87 LEU A CA 1
ATOM 660 C C . LEU A 1 87 ? 14.109 -3.319 -23.328 1.00 83.88 87 LEU A C 1
ATOM 662 O O . LEU A 1 87 ? 12.931 -3.251 -22.992 1.00 83.88 87 LEU A O 1
ATOM 666 N N . ARG A 1 88 ? 14.620 -4.407 -23.919 1.00 84.00 88 ARG A N 1
ATOM 667 C CA . ARG A 1 88 ? 13.833 -5.621 -24.184 1.00 84.00 88 ARG A CA 1
ATOM 668 C C . ARG A 1 88 ? 13.311 -6.243 -22.888 1.00 84.00 88 ARG A C 1
ATOM 670 O O . ARG A 1 88 ? 12.152 -6.653 -22.839 1.00 84.00 88 ARG A O 1
ATOM 677 N N . ASP A 1 89 ? 14.140 -6.285 -21.850 1.00 83.62 89 ASP A N 1
ATOM 678 C CA . ASP A 1 89 ? 13.733 -6.787 -20.537 1.00 83.62 89 ASP A CA 1
ATOM 679 C C . ASP A 1 89 ? 12.671 -5.879 -19.900 1.00 83.62 89 ASP A C 1
ATOM 681 O O . ASP A 1 89 ? 11.665 -6.374 -19.388 1.00 83.62 89 ASP A O 1
ATOM 685 N N . LEU A 1 90 ? 12.835 -4.555 -19.995 1.00 82.06 90 LEU A N 1
ATOM 686 C CA . LEU A 1 90 ? 11.862 -3.554 -19.534 1.00 82.06 90 LEU A CA 1
ATOM 687 C C . LEU A 1 90 ? 10.525 -3.623 -20.293 1.00 82.06 90 LEU A C 1
ATOM 689 O O . LEU A 1 90 ? 9.471 -3.538 -19.665 1.00 82.06 90 LEU A O 1
ATOM 693 N N . GLU A 1 91 ? 10.534 -3.832 -21.609 1.00 81.44 91 GLU A N 1
ATOM 694 C CA . GLU A 1 91 ? 9.326 -4.054 -22.426 1.00 81.44 91 GLU A CA 1
ATOM 695 C C . GLU A 1 91 ? 8.663 -5.415 -22.133 1.00 81.44 91 GLU A C 1
ATOM 697 O O . GLU A 1 91 ? 7.469 -5.625 -22.374 1.00 81.44 91 GLU A O 1
ATOM 702 N N . GLY A 1 92 ? 9.427 -6.360 -21.583 1.00 79.81 92 GLY A N 1
ATOM 703 C CA . GLY A 1 92 ? 8.923 -7.609 -21.022 1.00 79.81 92 GLY A CA 1
ATOM 704 C C . GLY A 1 92 ? 8.204 -7.438 -19.681 1.00 79.81 92 GLY A C 1
ATOM 705 O O . GLY A 1 92 ? 7.421 -8.314 -19.304 1.00 79.81 92 GLY A O 1
ATOM 706 N N . GLN A 1 93 ? 8.429 -6.332 -18.965 1.00 82.81 93 GLN A N 1
ATOM 707 C CA . GLN A 1 93 ? 7.866 -6.134 -17.632 1.00 82.81 93 GLN A CA 1
ATOM 708 C C . GLN A 1 93 ? 6.352 -5.932 -17.667 1.00 82.81 93 GLN A C 1
ATOM 710 O O . GLN A 1 93 ? 5.792 -5.224 -18.503 1.00 82.81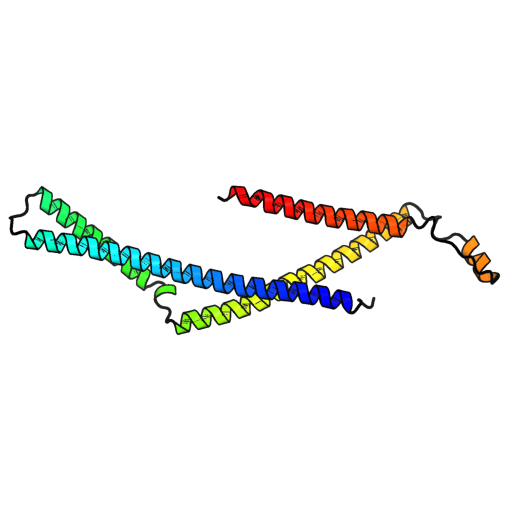 93 GLN A O 1
ATOM 715 N N . PHE A 1 94 ? 5.700 -6.521 -16.666 1.00 82.44 94 PHE A N 1
ATOM 716 C CA . PHE A 1 94 ? 4.256 -6.481 -16.466 1.00 82.44 94 PHE A CA 1
ATOM 717 C C . PHE A 1 94 ? 3.669 -5.061 -16.539 1.00 82.44 94 PHE A C 1
ATOM 719 O O . PHE A 1 94 ? 2.699 -4.835 -17.256 1.00 82.44 94 PHE A O 1
ATOM 726 N N . TRP A 1 95 ? 4.290 -4.098 -15.848 1.00 81.81 95 TRP A N 1
ATOM 727 C CA . TRP A 1 95 ? 3.815 -2.711 -15.767 1.00 81.81 95 TRP A CA 1
ATOM 728 C C . TRP A 1 95 ? 3.831 -1.975 -17.109 1.00 81.81 95 TRP A C 1
ATOM 730 O O . TRP A 1 95 ? 2.958 -1.152 -17.353 1.00 81.81 95 TRP A O 1
ATOM 740 N N . ASN A 1 96 ? 4.772 -2.309 -17.994 1.00 77.19 96 ASN A N 1
ATOM 741 C CA . ASN A 1 96 ? 4.911 -1.670 -19.303 1.00 77.19 96 ASN A CA 1
ATOM 742 C C . ASN A 1 96 ? 4.037 -2.320 -20.381 1.00 77.19 96 ASN A C 1
ATOM 744 O O . ASN A 1 96 ? 3.715 -1.683 -21.380 1.00 77.19 96 ASN A O 1
ATOM 748 N N . ARG A 1 97 ? 3.623 -3.577 -20.176 1.00 82.88 97 ARG A N 1
ATOM 749 C CA . ARG A 1 97 ? 2.667 -4.273 -21.054 1.00 82.88 97 ARG A CA 1
ATOM 750 C C . ARG A 1 97 ? 1.211 -4.000 -20.706 1.00 82.88 97 ARG A C 1
ATOM 752 O O . ARG A 1 97 ? 0.326 -4.423 -21.449 1.00 82.88 97 ARG A O 1
ATOM 759 N N . LEU A 1 98 ? 0.948 -3.354 -19.574 1.00 81.44 98 LEU A N 1
ATOM 760 C CA . LEU A 1 98 ? -0.415 -3.107 -19.144 1.00 81.44 98 LEU A CA 1
ATOM 761 C C . LEU A 1 98 ? -1.063 -2.032 -20.029 1.00 81.44 98 LEU A C 1
ATOM 763 O O . LEU A 1 98 ? -0.553 -0.915 -20.091 1.00 81.44 98 LEU A O 1
ATOM 767 N N . PRO A 1 99 ? -2.206 -2.319 -20.680 1.00 84.62 99 PRO A N 1
ATOM 768 C CA . PRO A 1 99 ? -2.984 -1.269 -21.323 1.00 84.62 99 PRO A CA 1
ATOM 769 C C . PRO A 1 99 ? -3.538 -0.309 -20.261 1.00 84.62 99 PRO A C 1
ATOM 771 O O . PRO A 1 99 ? -3.754 -0.706 -19.113 1.00 84.62 99 PRO A O 1
ATOM 774 N N . GLU A 1 100 ? -3.854 0.929 -20.647 1.00 81.88 100 GLU A N 1
ATOM 775 C CA . GLU A 1 100 ? -4.403 1.948 -19.731 1.00 81.88 100 GLU A CA 1
ATOM 776 C C . GLU A 1 100 ? -5.644 1.447 -18.966 1.00 81.88 100 GLU A C 1
ATOM 778 O O . GLU A 1 100 ? -5.787 1.668 -17.763 1.00 81.88 100 GLU A O 1
ATOM 783 N N . TRP A 1 101 ? -6.500 0.669 -19.635 1.00 83.56 101 TRP A N 1
ATOM 784 C CA . TRP A 1 101 ? -7.656 0.004 -19.027 1.00 83.56 101 TRP A CA 1
ATOM 785 C C . TRP A 1 101 ? -7.270 -1.037 -17.972 1.00 83.56 101 TRP A C 1
ATOM 787 O O . TRP A 1 101 ? -7.947 -1.163 -16.954 1.00 83.56 101 TRP A O 1
ATOM 797 N N . GLY A 1 102 ? -6.172 -1.764 -18.191 1.00 84.50 102 GLY A N 1
ATOM 798 C CA . GLY A 1 102 ? -5.624 -2.715 -17.227 1.00 84.50 102 GLY A CA 1
ATOM 799 C C . GLY A 1 102 ? -5.124 -2.009 -15.971 1.00 84.50 102 GLY A C 1
ATOM 800 O O . GLY A 1 102 ? -5.381 -2.477 -14.862 1.00 84.50 102 GLY A O 1
ATOM 801 N N . LEU A 1 103 ? -4.493 -0.842 -16.130 1.00 83.00 103 LEU A N 1
ATOM 802 C CA . LEU A 1 103 ? -4.038 -0.035 -15.000 1.00 83.00 103 LEU A CA 1
ATOM 803 C C . LEU A 1 103 ? -5.231 0.510 -14.208 1.00 83.00 103 LEU A C 1
ATOM 805 O O . LEU A 1 103 ? -5.256 0.399 -12.984 1.00 83.00 103 LEU A O 1
ATOM 809 N N . MET A 1 104 ? -6.254 1.023 -14.898 1.00 80.25 104 MET A N 1
ATOM 810 C CA . MET A 1 104 ? -7.500 1.453 -14.258 1.00 80.25 104 MET A CA 1
ATOM 811 C C . MET A 1 104 ? -8.184 0.309 -13.503 1.00 80.25 104 MET A C 1
ATOM 813 O O . MET A 1 104 ? -8.568 0.488 -12.347 1.00 80.25 104 MET A O 1
ATOM 817 N N . ALA A 1 105 ? -8.286 -0.878 -14.106 1.00 86.75 105 ALA A N 1
ATOM 818 C CA . ALA A 1 105 ? -8.865 -2.053 -13.457 1.00 86.75 105 ALA A CA 1
ATOM 819 C C . ALA A 1 105 ? -8.074 -2.465 -12.205 1.00 86.75 105 ALA A C 1
ATOM 821 O O . ALA A 1 105 ? -8.674 -2.776 -11.175 1.00 86.75 105 ALA A O 1
ATOM 822 N N . MET A 1 106 ? -6.740 -2.408 -12.254 1.00 84.00 106 MET A N 1
ATOM 823 C CA . MET A 1 106 ? -5.891 -2.675 -11.091 1.00 84.00 106 MET A CA 1
ATOM 824 C C . MET A 1 106 ? -6.033 -1.619 -9.999 1.00 84.00 106 MET A C 1
ATOM 826 O O . MET A 1 106 ? -6.088 -1.979 -8.827 1.00 84.00 106 MET A O 1
ATOM 830 N N . CYS A 1 107 ? -6.147 -0.339 -10.349 1.00 86.12 107 CYS A N 1
ATOM 831 C CA . CYS A 1 107 ? -6.398 0.724 -9.377 1.00 86.12 107 CYS A CA 1
ATOM 832 C C . CYS A 1 107 ? -7.769 0.567 -8.708 1.00 86.12 107 CYS A C 1
ATOM 834 O O . CYS A 1 107 ? -7.872 0.714 -7.493 1.00 86.12 107 CYS A O 1
ATOM 836 N N . ILE A 1 108 ? -8.813 0.223 -9.467 1.00 83.81 108 ILE A N 1
ATOM 837 C CA . ILE A 1 108 ? -10.158 -0.016 -8.922 1.00 83.81 108 ILE A CA 1
ATOM 838 C C . ILE A 1 108 ? -10.156 -1.262 -8.028 1.00 83.81 108 ILE A C 1
ATOM 840 O O . ILE A 1 108 ? -10.622 -1.208 -6.890 1.00 83.81 108 ILE A O 1
ATOM 844 N N . GLY A 1 109 ? -9.592 -2.373 -8.509 1.00 85.81 109 GLY A N 1
ATOM 845 C CA . GLY A 1 109 ? -9.497 -3.621 -7.750 1.00 85.81 109 GLY A CA 1
ATOM 846 C C . GLY A 1 109 ? -8.642 -3.474 -6.490 1.00 85.81 109 GLY A C 1
ATOM 847 O O . GLY A 1 109 ? -9.049 -3.893 -5.409 1.00 85.81 109 GLY A O 1
ATOM 848 N N . GLY A 1 110 ? -7.493 -2.809 -6.607 1.00 81.44 110 GLY A N 1
ATOM 849 C CA . GLY A 1 110 ? -6.607 -2.484 -5.493 1.00 81.44 110 GLY A CA 1
ATOM 850 C C . GLY A 1 110 ? -7.244 -1.513 -4.504 1.00 81.44 110 GLY A C 1
ATOM 851 O O . GLY A 1 110 ? -7.109 -1.701 -3.300 1.00 81.44 110 GLY A O 1
ATOM 852 N N . GLY A 1 111 ? -8.003 -0.525 -4.981 1.00 80.12 111 GLY A N 1
ATOM 853 C CA . GLY A 1 111 ? -8.777 0.383 -4.138 1.00 80.12 111 GLY A CA 1
ATOM 854 C C . GLY A 1 111 ? -9.848 -0.351 -3.329 1.00 80.12 111 GLY A C 1
ATOM 855 O O . GLY A 1 111 ? -9.945 -0.143 -2.123 1.00 80.12 111 GLY A O 1
ATOM 856 N N . LEU A 1 112 ? -10.597 -1.267 -3.952 1.00 87.38 112 LEU A N 1
ATOM 857 C CA . LEU A 1 112 ? -11.591 -2.107 -3.270 1.00 87.38 112 LEU A CA 1
ATOM 858 C C . LEU A 1 112 ? -10.945 -3.063 -2.257 1.00 87.38 112 LEU A C 1
ATOM 860 O O . LEU A 1 112 ? -11.422 -3.180 -1.128 1.00 87.38 112 LEU A O 1
ATOM 864 N N . ALA A 1 113 ? -9.839 -3.713 -2.624 1.00 85.31 113 ALA A N 1
ATOM 865 C CA . ALA A 1 113 ? -9.085 -4.573 -1.713 1.00 85.31 113 ALA A CA 1
ATOM 866 C C . ALA A 1 113 ? -8.497 -3.773 -0.536 1.00 85.31 113 ALA A C 1
ATOM 868 O O . ALA A 1 113 ? -8.566 -4.209 0.615 1.00 85.31 113 ALA A O 1
ATOM 869 N N . GLY A 1 114 ? -7.975 -2.575 -0.805 1.00 79.19 114 GLY A N 1
ATOM 870 C CA . GLY A 1 114 ? -7.487 -1.632 0.200 1.00 79.19 114 GLY A CA 1
ATOM 871 C C . GLY A 1 114 ? -8.598 -1.156 1.136 1.00 79.19 114 GLY A C 1
ATOM 872 O O . GLY A 1 114 ? -8.398 -1.093 2.345 1.00 79.19 114 GLY A O 1
ATOM 873 N N . LEU A 1 115 ? -9.793 -0.903 0.600 1.00 81.31 115 LEU A N 1
ATOM 874 C CA . LEU A 1 115 ? -10.975 -0.526 1.372 1.00 81.31 115 LEU A CA 1
ATOM 875 C C . LEU A 1 115 ? -11.385 -1.649 2.329 1.00 81.31 115 LEU A C 1
ATOM 877 O O . LEU A 1 115 ? -11.531 -1.417 3.529 1.00 81.31 115 LEU A O 1
ATOM 881 N N . LEU A 1 116 ? -11.531 -2.872 1.811 1.00 86.88 116 LEU A N 1
ATOM 882 C CA . LEU A 1 116 ? -11.934 -4.038 2.601 1.00 86.88 116 LEU A CA 1
ATOM 883 C C . LEU A 1 116 ? -10.895 -4.394 3.670 1.00 86.88 116 LEU A C 1
ATOM 885 O O . LEU A 1 116 ? -11.256 -4.634 4.822 1.00 86.88 116 LEU A O 1
ATOM 889 N N . SER A 1 117 ? -9.612 -4.401 3.307 1.00 83.75 117 SER A N 1
ATOM 890 C CA . SER A 1 117 ? -8.527 -4.696 4.249 1.00 83.75 117 SER A CA 1
ATOM 891 C C . SER A 1 117 ? -8.380 -3.604 5.308 1.00 83.75 117 SER A C 1
ATOM 893 O O . SER A 1 117 ? -8.310 -3.924 6.493 1.00 83.75 117 SER A O 1
ATOM 895 N N . GLY A 1 118 ? -8.425 -2.326 4.922 1.00 76.06 118 GLY A N 1
ATOM 896 C CA . GLY A 1 118 ? -8.389 -1.196 5.851 1.00 76.06 118 GLY A CA 1
ATOM 897 C C . GLY A 1 118 ? -9.559 -1.216 6.835 1.00 76.06 118 GLY A C 1
ATOM 898 O O . GLY A 1 118 ? -9.355 -1.088 8.043 1.00 76.06 118 GLY A O 1
ATOM 899 N N . PHE A 1 119 ? -10.776 -1.472 6.346 1.00 80.25 119 PHE A N 1
ATOM 900 C CA . PHE A 1 119 ? -11.952 -1.640 7.199 1.00 80.25 119 PHE A CA 1
ATOM 901 C C . PHE A 1 119 ? -11.777 -2.804 8.185 1.00 80.25 119 PHE A C 1
ATOM 903 O O . PHE A 1 119 ? -11.980 -2.630 9.388 1.00 80.25 119 PHE A O 1
ATOM 910 N N . ALA A 1 120 ? -11.365 -3.979 7.697 1.00 80.44 120 ALA A N 1
ATOM 911 C CA . ALA A 1 120 ? -11.200 -5.173 8.521 1.00 80.44 120 ALA A CA 1
ATOM 912 C C . ALA A 1 120 ? -10.135 -4.991 9.613 1.00 80.44 120 ALA A C 1
ATOM 914 O O . ALA A 1 120 ? -10.363 -5.381 10.759 1.00 80.44 120 ALA A O 1
ATOM 915 N N . VAL A 1 121 ? -9.000 -4.364 9.285 1.00 79.62 121 VAL A N 1
ATOM 916 C CA . VAL A 1 121 ? -7.911 -4.103 10.239 1.00 79.62 121 VAL A CA 1
ATOM 917 C C . VAL A 1 121 ? -8.389 -3.196 11.369 1.00 79.62 121 VAL A C 1
ATOM 919 O O . VAL A 1 121 ? -8.266 -3.561 12.537 1.00 79.62 121 VAL A O 1
ATOM 922 N N . PHE A 1 122 ? -8.985 -2.046 11.055 1.00 74.50 122 PHE A N 1
ATOM 923 C CA . PHE A 1 122 ? -9.446 -1.114 12.088 1.00 74.50 122 PHE A CA 1
ATOM 924 C C . PHE A 1 122 ? -10.632 -1.656 12.890 1.00 74.50 122 PHE A C 1
ATOM 926 O O . PHE A 1 122 ? -10.725 -1.414 14.096 1.00 74.50 122 PHE A O 1
ATOM 933 N N . TRP A 1 123 ? -11.499 -2.449 12.261 1.00 78.81 123 TRP A N 1
ATOM 934 C CA . TRP A 1 123 ? -12.571 -3.149 12.959 1.00 78.81 123 TRP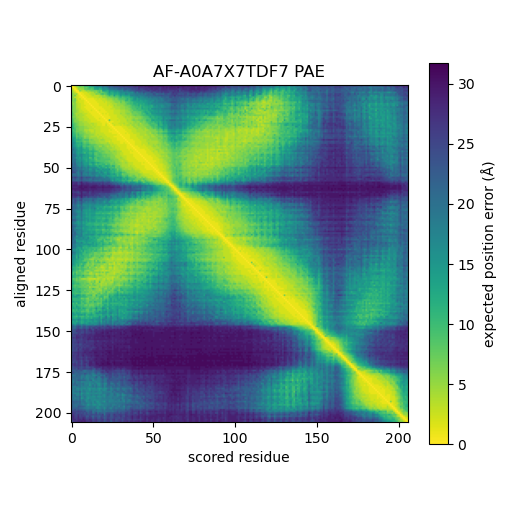 A CA 1
ATOM 935 C C . TRP A 1 123 ? -12.029 -4.188 13.955 1.00 78.81 123 TRP A C 1
ATOM 937 O O . TRP A 1 123 ? -12.455 -4.209 15.113 1.00 78.81 123 TRP A O 1
ATOM 947 N N . LEU A 1 124 ? -11.036 -4.993 13.553 1.00 78.56 124 LEU A N 1
ATOM 948 C CA . LEU A 1 124 ? -10.361 -5.946 14.440 1.00 78.56 124 LEU A CA 1
ATOM 949 C C . LEU A 1 124 ? -9.616 -5.245 15.577 1.00 78.56 124 LEU A C 1
ATOM 951 O O . LEU A 1 124 ? -9.717 -5.686 16.720 1.00 78.56 124 LEU A O 1
ATOM 955 N N . ILE A 1 125 ? -8.926 -4.135 15.300 1.00 77.69 125 ILE A N 1
ATOM 956 C CA . ILE A 1 125 ? -8.272 -3.316 16.332 1.00 77.69 125 ILE A CA 1
ATOM 957 C C . ILE A 1 125 ? -9.303 -2.824 17.352 1.00 77.69 125 ILE A C 1
ATOM 959 O O . ILE A 1 125 ? -9.070 -2.933 18.556 1.00 77.69 125 ILE A O 1
ATOM 963 N N . GLY A 1 126 ? -10.466 -2.348 16.898 1.00 71.12 126 GLY A N 1
ATOM 964 C CA . GLY A 1 126 ? -11.562 -1.948 17.782 1.00 71.12 126 GLY A CA 1
ATOM 965 C C . GLY A 1 126 ? -12.082 -3.100 18.650 1.00 71.12 126 GLY A C 1
ATOM 966 O O . GLY A 1 126 ? -12.336 -2.917 19.845 1.00 71.12 126 GLY A O 1
ATOM 967 N N . LEU A 1 127 ? -12.195 -4.301 18.078 1.00 75.25 127 LEU A N 1
ATOM 968 C CA . LEU A 1 127 ? -12.662 -5.501 18.775 1.00 75.25 127 LEU A CA 1
ATOM 969 C C . LEU A 1 127 ? -11.646 -5.984 19.823 1.00 75.25 127 LEU A C 1
ATOM 971 O O . LEU A 1 127 ? -12.012 -6.223 20.977 1.00 75.25 127 LEU A O 1
ATOM 975 N N . ILE A 1 128 ? -10.366 -6.052 19.451 1.00 77.38 128 ILE A N 1
ATOM 976 C CA . ILE A 1 128 ? -9.256 -6.412 20.343 1.00 77.38 128 ILE A CA 1
ATOM 977 C C . ILE A 1 128 ? -9.116 -5.374 21.458 1.00 77.38 128 ILE A C 1
ATOM 979 O O . ILE A 1 128 ? -9.049 -5.745 22.630 1.00 77.38 128 ILE A O 1
ATOM 983 N N . GLY A 1 129 ? -9.135 -4.082 21.123 1.00 72.19 129 GLY A N 1
ATOM 984 C CA . GLY A 1 129 ? -9.056 -2.988 22.091 1.00 72.19 129 GLY A CA 1
ATOM 985 C C . GLY A 1 129 ? -10.200 -3.028 23.104 1.00 72.19 129 GLY A C 1
ATOM 986 O O . GLY A 1 129 ? -9.967 -2.925 24.309 1.00 72.19 129 GLY A O 1
ATOM 987 N N . SER A 1 130 ? -11.426 -3.285 22.641 1.00 71.56 130 SER A N 1
ATOM 988 C CA . SER A 1 130 ? -12.590 -3.456 23.521 1.00 71.56 130 SER A CA 1
ATOM 989 C C . SER A 1 130 ? -12.445 -4.675 24.441 1.00 71.56 130 SER A C 1
ATOM 991 O O . SER A 1 130 ? -12.760 -4.599 25.632 1.00 71.56 130 SER A O 1
ATOM 993 N N . GLY A 1 131 ? -11.936 -5.797 23.918 1.00 72.12 131 GLY A N 1
ATOM 994 C CA . GLY A 1 131 ? -11.672 -7.012 24.695 1.00 72.12 131 GLY A CA 1
ATOM 995 C C . GLY A 1 131 ? -10.572 -6.834 25.746 1.00 72.12 131 GLY A C 1
ATOM 996 O O . GLY A 1 131 ? -10.715 -7.298 26.884 1.00 72.12 131 GLY A O 1
ATOM 997 N N . LEU A 1 132 ? -9.502 -6.117 25.397 1.00 73.38 132 LEU A N 1
ATOM 998 C CA . LEU A 1 132 ? -8.424 -5.749 26.316 1.00 73.38 132 LEU A CA 1
ATOM 999 C C . LEU A 1 132 ? -8.935 -4.834 27.427 1.00 73.38 132 LEU A C 1
ATOM 1001 O O . LEU A 1 132 ? -8.680 -5.111 28.598 1.00 73.38 132 LEU A O 1
ATOM 1005 N N . LEU A 1 133 ? -9.720 -3.808 27.089 1.00 70.88 133 LEU A N 1
ATOM 1006 C CA . LEU A 1 133 ? -10.311 -2.902 28.073 1.00 70.88 133 LEU A CA 1
ATOM 1007 C C . LEU A 1 133 ? -11.230 -3.655 29.047 1.00 70.88 133 LEU A C 1
ATOM 1009 O O . LEU A 1 133 ? -11.154 -3.462 30.261 1.00 70.88 133 LEU A O 1
ATOM 1013 N N . TYR A 1 134 ? -12.065 -4.565 28.536 1.00 73.12 134 TYR A N 1
ATOM 1014 C CA . TYR A 1 134 ? -12.919 -5.409 29.373 1.00 73.12 134 TYR A CA 1
ATOM 1015 C C . TYR A 1 134 ? -12.100 -6.302 30.315 1.00 73.12 134 TYR A C 1
ATOM 1017 O O . TYR A 1 134 ? -12.385 -6.382 31.515 1.00 73.12 134 TYR A O 1
ATOM 1025 N N . SER A 1 135 ? -11.059 -6.949 29.786 1.00 69.31 135 SER A N 1
ATOM 1026 C CA . SER A 1 135 ? -10.158 -7.799 30.570 1.00 69.31 135 SER A CA 1
ATOM 1027 C C . SER A 1 135 ? -9.446 -6.995 31.656 1.00 69.31 135 SER A C 1
ATOM 1029 O O . SER A 1 135 ? -9.354 -7.448 32.796 1.00 69.31 135 SER A O 1
ATOM 1031 N N . PHE A 1 136 ? -9.032 -5.772 31.332 1.00 70.94 136 PHE A N 1
ATOM 1032 C CA . PHE A 1 136 ? -8.397 -4.845 32.256 1.00 70.94 136 PHE A CA 1
ATOM 1033 C C . PHE A 1 136 ? -9.334 -4.415 33.391 1.00 70.94 136 PHE A C 1
ATOM 1035 O O . PHE A 1 136 ? -8.969 -4.522 34.561 1.00 70.94 136 PHE A O 1
ATOM 1042 N N . ILE A 1 137 ? -10.578 -4.030 33.083 1.00 69.56 137 ILE A N 1
ATOM 1043 C CA . ILE A 1 137 ? -11.593 -3.708 34.103 1.00 69.56 137 ILE A CA 1
ATOM 1044 C C . ILE A 1 137 ? -11.828 -4.911 35.025 1.00 69.56 137 ILE A C 1
ATOM 1046 O O . ILE A 1 137 ? -11.907 -4.764 36.246 1.00 69.56 137 ILE A O 1
ATOM 1050 N N . ARG A 1 138 ? -11.913 -6.121 34.463 1.00 74.00 138 ARG A N 1
ATOM 1051 C CA . ARG A 1 138 ? -12.115 -7.350 35.243 1.00 74.00 138 ARG A CA 1
ATOM 1052 C C . ARG A 1 138 ? -10.914 -7.673 36.135 1.00 74.00 138 ARG A C 1
ATOM 1054 O O . ARG A 1 138 ? -11.097 -8.159 37.252 1.00 74.00 138 ARG A O 1
ATOM 1061 N N . LEU A 1 139 ? -9.705 -7.388 35.659 1.00 72.38 139 LEU A N 1
ATOM 1062 C CA . LEU A 1 139 ? -8.464 -7.543 36.411 1.00 72.38 139 LEU A CA 1
ATOM 1063 C C . LEU A 1 139 ? -8.389 -6.534 37.566 1.00 72.38 139 LEU A C 1
ATOM 1065 O O . LEU A 1 139 ? -8.133 -6.942 38.696 1.00 72.38 139 LEU A O 1
ATOM 1069 N N . LEU A 1 140 ? -8.743 -5.267 37.330 1.00 68.75 140 LEU A N 1
ATOM 1070 C CA . LEU A 1 140 ? -8.887 -4.257 38.386 1.00 68.75 140 LEU A CA 1
ATOM 1071 C C . LEU A 1 140 ? -9.908 -4.678 39.446 1.00 68.75 140 LEU A C 1
ATOM 1073 O O . LEU A 1 140 ? -9.636 -4.573 40.640 1.00 68.75 140 LEU A O 1
ATOM 1077 N N . TYR A 1 141 ? -11.058 -5.210 39.027 1.00 66.50 141 TYR A N 1
ATOM 1078 C CA . TYR A 1 141 ? -12.062 -5.742 39.950 1.00 66.50 141 TYR A CA 1
ATOM 1079 C C . TYR A 1 141 ? -11.526 -6.904 40.795 1.00 66.50 141 TYR A C 1
ATOM 1081 O O . TYR A 1 141 ? -11.798 -6.961 41.995 1.00 66.50 141 TYR A O 1
ATOM 1089 N N . ARG A 1 142 ? -10.757 -7.824 40.194 1.00 74.38 142 ARG A N 1
ATOM 1090 C CA . ARG A 1 142 ? -10.104 -8.921 40.929 1.00 74.38 142 ARG A CA 1
ATOM 1091 C C . ARG A 1 142 ? -9.119 -8.392 41.964 1.00 74.38 142 ARG A C 1
ATOM 1093 O O . ARG A 1 142 ? -9.191 -8.822 43.110 1.00 74.38 142 ARG A O 1
ATOM 1100 N N . ILE A 1 143 ? -8.254 -7.456 41.576 1.00 70.19 143 ILE A N 1
ATOM 1101 C CA . ILE A 1 143 ? -7.254 -6.859 42.470 1.00 70.19 143 ILE A CA 1
ATOM 1102 C C . ILE A 1 143 ? -7.938 -6.122 43.626 1.00 70.19 143 ILE A C 1
ATOM 1104 O O . ILE A 1 143 ? -7.602 -6.357 44.782 1.00 70.19 143 ILE A O 1
ATOM 1108 N N . MET A 1 144 ? -8.951 -5.301 43.343 1.00 63.22 144 MET A N 1
ATOM 1109 C CA . MET A 1 144 ? -9.710 -4.576 44.371 1.00 63.22 144 MET A CA 1
ATOM 1110 C C . MET A 1 144 ? -10.374 -5.517 45.380 1.00 63.22 144 MET A C 1
ATOM 1112 O O . MET A 1 144 ? -10.313 -5.271 46.583 1.00 63.22 144 MET A O 1
ATOM 1116 N N . ARG A 1 145 ? -10.965 -6.622 44.907 1.00 66.44 145 ARG A N 1
ATOM 1117 C CA . ARG A 1 145 ? -11.569 -7.636 45.784 1.00 66.44 145 ARG A CA 1
ATOM 1118 C C . ARG A 1 145 ? -10.533 -8.345 46.662 1.00 66.44 145 ARG A C 1
ATOM 1120 O O . ARG A 1 145 ? -10.879 -8.816 47.738 1.00 66.44 145 ARG A O 1
ATOM 1127 N N . TRP A 1 146 ? -9.287 -8.418 46.202 1.00 65.12 146 TRP A N 1
ATOM 1128 C CA . TRP A 1 146 ? -8.174 -9.009 46.939 1.00 65.12 146 TRP A CA 1
ATOM 1129 C C . TRP A 1 146 ? -7.599 -8.053 47.993 1.00 65.12 146 TRP A C 1
ATOM 1131 O O . TRP A 1 146 ? -7.320 -8.474 49.108 1.00 65.12 146 TRP A O 1
ATOM 1141 N N . ILE A 1 147 ? -7.468 -6.764 47.660 1.00 66.25 147 ILE A N 1
ATOM 1142 C CA . ILE A 1 147 ? -6.854 -5.751 48.535 1.00 66.25 147 ILE A CA 1
ATOM 1143 C C . ILE A 1 147 ? -7.811 -5.282 49.643 1.00 66.25 147 ILE A C 1
ATOM 1145 O O . ILE A 1 147 ? -7.365 -4.996 50.750 1.00 66.25 147 ILE A O 1
ATOM 1149 N N . ALA A 1 148 ? -9.120 -5.208 49.382 1.00 54.19 148 ALA A N 1
ATOM 1150 C CA . ALA A 1 148 ? -10.095 -4.722 50.362 1.00 54.19 148 ALA A CA 1
ATOM 1151 C C . ALA A 1 148 ? -11.379 -5.574 50.388 1.00 54.19 148 ALA A C 1
ATOM 1153 O O . ALA A 1 148 ? -12.442 -5.103 49.972 1.00 54.19 148 ALA A O 1
ATOM 1154 N N . PRO A 1 149 ? -11.328 -6.816 50.909 1.00 54.06 149 PRO A N 1
ATOM 1155 C CA . PRO A 1 149 ? -12.513 -7.670 51.023 1.00 54.06 149 PRO A CA 1
ATOM 1156 C C . PRO A 1 149 ? -13.606 -7.071 51.933 1.00 54.06 149 PRO A C 1
ATOM 1158 O O . PRO A 1 149 ? -14.786 -7.319 51.710 1.00 54.06 149 PRO A O 1
ATOM 1161 N N . GLN A 1 150 ? -13.243 -6.231 52.913 1.00 47.25 150 GLN A N 1
ATOM 1162 C CA . GLN A 1 150 ? -14.161 -5.687 53.931 1.00 47.25 150 GLN A CA 1
ATOM 1163 C C . GLN A 1 150 ? -14.935 -4.418 53.514 1.00 47.25 150 GLN A C 1
ATOM 1165 O O . GLN A 1 150 ? -15.821 -3.970 54.240 1.00 47.25 150 GLN A O 1
ATOM 1170 N N . SER A 1 151 ? -14.633 -3.820 52.356 1.00 48.38 151 SER A N 1
ATOM 1171 C CA . SER A 1 151 ? -15.286 -2.573 51.914 1.00 48.38 151 SER A CA 1
ATOM 1172 C C . SER A 1 151 ? -16.537 -2.798 51.058 1.00 48.38 151 SER A C 1
ATOM 1174 O O . SER A 1 151 ? -17.322 -1.867 50.885 1.00 48.38 151 SER A O 1
ATOM 1176 N N . CYS A 1 152 ? -16.726 -4.001 50.503 1.00 45.72 152 CYS A N 1
ATOM 1177 C CA . CYS A 1 152 ? -17.869 -4.316 49.636 1.00 45.72 152 CYS A CA 1
ATOM 1178 C C . CYS A 1 152 ? -19.061 -4.923 50.385 1.00 45.72 152 CYS A C 1
ATOM 1180 O O . CYS A 1 152 ? -20.192 -4.702 49.965 1.00 45.72 152 CYS A O 1
ATOM 1182 N N . ASP A 1 153 ? -18.821 -5.594 51.511 1.00 45.97 153 ASP A N 1
ATOM 1183 C CA . ASP A 1 153 ? -19.861 -6.183 52.354 1.00 45.97 153 ASP A CA 1
ATOM 1184 C C . ASP A 1 153 ? -19.894 -5.452 53.701 1.00 45.97 153 ASP A C 1
ATOM 1186 O O . ASP A 1 153 ? -19.470 -5.985 54.722 1.00 45.97 153 ASP A O 1
ATOM 1190 N N . ARG A 1 154 ? -20.366 -4.196 53.726 1.00 50.28 154 ARG A N 1
ATOM 1191 C CA . ARG A 1 154 ? -20.742 -3.571 55.004 1.00 50.28 154 ARG A CA 1
ATOM 1192 C C . ARG A 1 154 ? -22.163 -4.022 55.363 1.00 50.28 154 ARG A C 1
ATOM 1194 O O . ARG A 1 154 ? -23.110 -3.538 54.735 1.00 50.28 154 ARG A O 1
ATOM 1201 N N . PRO A 1 155 ? -22.352 -4.910 56.360 1.00 51.34 155 PRO A N 1
ATOM 1202 C CA . PRO A 1 155 ? -23.673 -5.418 56.751 1.00 51.34 155 PRO A CA 1
ATOM 1203 C C . PRO A 1 155 ? -24.627 -4.309 57.228 1.00 51.34 155 PRO A C 1
ATOM 1205 O O . PRO A 1 155 ? -25.844 -4.484 57.198 1.00 51.34 155 PRO A O 1
ATOM 1208 N N . GLU A 1 156 ? -24.090 -3.139 57.580 1.00 53.41 156 GLU A N 1
ATOM 1209 C CA . GLU A 1 156 ? -24.839 -1.929 57.937 1.00 53.41 156 GLU A CA 1
ATOM 1210 C C . GLU A 1 156 ? -25.736 -1.413 56.798 1.00 53.41 156 GLU A C 1
ATOM 1212 O O . GLU A 1 156 ? -26.841 -0.939 57.053 1.00 53.41 156 GLU A O 1
ATOM 1217 N N . VAL A 1 157 ? -25.320 -1.563 55.534 1.00 52.12 157 VAL A N 1
ATOM 1218 C CA . VAL A 1 157 ? -26.112 -1.119 54.370 1.00 52.12 157 VAL A CA 1
ATOM 1219 C C . VAL A 1 157 ? -27.300 -2.057 54.134 1.00 52.12 157 VAL A C 1
ATOM 1221 O O . VAL A 1 157 ? -28.397 -1.604 53.815 1.00 52.12 157 VAL A O 1
ATOM 1224 N N . ILE A 1 158 ? -27.112 -3.361 54.358 1.00 55.12 158 ILE A N 1
ATOM 1225 C CA . ILE A 1 158 ? -28.163 -4.382 54.225 1.00 55.12 158 ILE A CA 1
ATOM 1226 C C . ILE A 1 158 ? -29.188 -4.251 55.366 1.00 55.12 158 ILE A C 1
ATOM 1228 O O . ILE A 1 158 ? -30.388 -4.407 55.134 1.00 55.12 158 ILE A O 1
ATOM 1232 N N . ALA A 1 159 ? -28.740 -3.909 56.580 1.00 54.47 159 ALA A N 1
ATOM 1233 C CA . ALA A 1 159 ? -29.611 -3.650 57.726 1.00 54.47 159 ALA A CA 1
ATOM 1234 C C . ALA A 1 159 ? -30.433 -2.353 57.566 1.00 54.47 159 ALA A C 1
ATOM 1236 O O . ALA A 1 159 ? -31.635 -2.363 57.834 1.00 54.47 159 ALA A O 1
ATOM 1237 N N . ALA A 1 160 ? -29.832 -1.271 57.055 1.00 54.19 160 ALA A N 1
ATOM 1238 C CA . ALA A 1 160 ? -30.525 -0.000 56.820 1.00 54.19 160 ALA A CA 1
ATOM 1239 C C . ALA A 1 160 ? -31.553 -0.066 55.668 1.00 54.19 160 ALA A C 1
ATOM 1241 O O . ALA A 1 160 ? -32.630 0.523 55.768 1.00 54.19 160 ALA A O 1
ATOM 1242 N N . LEU A 1 161 ? -31.274 -0.850 54.614 1.00 53.94 161 LEU A N 1
ATOM 1243 C CA . LEU A 1 161 ? -32.233 -1.153 53.538 1.00 53.94 161 LEU A CA 1
ATOM 1244 C C . LEU A 1 161 ? -33.417 -2.006 54.024 1.00 53.94 161 LEU A C 1
ATOM 1246 O O . LEU A 1 161 ? -34.544 -1.789 53.585 1.00 53.94 161 LEU A O 1
ATOM 1250 N N . ARG A 1 162 ? -33.188 -2.942 54.958 1.00 55.06 162 ARG A N 1
ATOM 1251 C CA . ARG A 1 162 ? -34.262 -3.717 55.614 1.00 55.06 162 ARG A CA 1
ATOM 1252 C C . ARG A 1 162 ? -35.147 -2.866 56.525 1.00 55.06 162 ARG A C 1
ATOM 1254 O O . ARG A 1 162 ? -36.313 -3.197 56.696 1.00 55.06 162 ARG A O 1
ATOM 1261 N N . ALA A 1 163 ? -34.601 -1.790 57.088 1.00 58.06 163 ALA A N 1
ATOM 1262 C CA . ALA A 1 163 ? -35.310 -0.860 57.966 1.00 58.06 163 ALA A CA 1
ATOM 1263 C C . ALA A 1 163 ? -36.078 0.247 57.213 1.00 58.06 163 ALA A C 1
ATOM 1265 O O . ALA A 1 163 ? -36.655 1.128 57.844 1.00 58.06 163 ALA A O 1
ATOM 1266 N N . GLY A 1 164 ? -36.090 0.234 55.873 1.00 50.91 164 GLY A N 1
ATOM 1267 C CA . GLY A 1 164 ? -36.831 1.211 55.066 1.00 50.91 164 GLY A CA 1
ATOM 1268 C C . GLY A 1 164 ? -36.250 2.631 55.079 1.00 50.91 164 GLY A C 1
ATOM 1269 O O . GLY A 1 164 ? -36.889 3.554 54.576 1.00 50.91 164 GLY A O 1
ATOM 1270 N N . GLN A 1 165 ? -35.044 2.832 55.618 1.00 49.59 165 GLN A N 1
ATOM 1271 C CA . GLN A 1 165 ? -34.370 4.129 55.598 1.00 49.59 165 GLN A CA 1
ATOM 1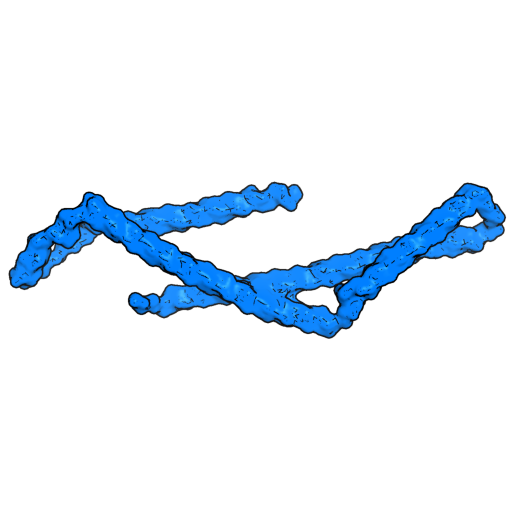272 C C . GLN A 1 165 ? -33.644 4.343 54.265 1.00 49.59 165 GLN A C 1
ATOM 1274 O O . GLN A 1 165 ? -32.772 3.566 53.872 1.00 49.59 165 GLN A O 1
ATOM 1279 N N . GLN A 1 166 ? -33.956 5.448 53.582 1.00 45.59 166 GLN A N 1
ATOM 1280 C CA . GLN A 1 166 ? -33.161 5.934 52.454 1.00 45.59 166 GLN A CA 1
ATOM 1281 C C . GLN A 1 166 ? -31.839 6.508 52.971 1.00 45.59 166 GLN A C 1
ATOM 1283 O O . GLN A 1 166 ? -31.724 7.693 53.280 1.00 45.59 166 GLN A O 1
ATOM 1288 N N . VAL A 1 167 ? -30.815 5.663 53.061 1.00 47.53 167 VAL A N 1
ATOM 1289 C CA . VAL A 1 167 ? -29.452 6.129 53.320 1.00 47.53 167 VAL A CA 1
ATOM 1290 C C . VAL A 1 167 ? -28.900 6.731 52.030 1.00 47.53 167 VAL A C 1
ATOM 1292 O O . VAL A 1 167 ? -28.458 6.022 51.125 1.00 47.53 167 VAL A O 1
ATOM 1295 N N . SER A 1 168 ? -28.922 8.062 51.944 1.00 43.84 168 SER A N 1
ATOM 1296 C CA . SER A 1 168 ? -28.169 8.821 50.943 1.00 43.84 168 SER A CA 1
ATOM 1297 C C . SER A 1 168 ? -26.674 8.709 51.257 1.00 43.84 168 SER A C 1
ATOM 1299 O O . SER A 1 168 ? -26.084 9.551 51.935 1.00 43.84 168 SER A O 1
ATOM 1301 N N . LEU A 1 169 ? -26.049 7.624 50.794 1.00 49.06 169 LEU A N 1
ATOM 1302 C CA . LEU A 1 169 ? -24.593 7.479 50.736 1.00 49.06 169 LEU A CA 1
ATOM 1303 C C . LEU A 1 169 ? -24.063 8.405 49.634 1.00 49.06 169 LEU A C 1
ATOM 1305 O O . LEU A 1 169 ? -23.772 7.985 48.514 1.00 49.06 169 LEU A O 1
ATOM 1309 N N . ARG A 1 170 ? -23.979 9.696 49.966 1.00 43.88 170 ARG A N 1
ATOM 1310 C CA . ARG A 1 170 ? -23.346 10.744 49.165 1.00 43.88 170 ARG A CA 1
ATOM 1311 C C . ARG A 1 170 ? -21.853 10.439 48.993 1.00 43.88 170 ARG A C 1
ATOM 1313 O O . ARG A 1 170 ? -21.043 10.810 49.830 1.00 43.88 170 ARG A O 1
ATOM 1320 N N . ASP A 1 171 ? -21.534 9.727 47.915 1.00 45.38 171 ASP A N 1
ATOM 1321 C CA . ASP A 1 171 ? -20.421 9.914 46.961 1.00 45.38 171 ASP A CA 1
ATOM 1322 C C . ASP A 1 171 ? -18.968 10.201 47.420 1.00 45.38 171 ASP A C 1
ATOM 1324 O O . ASP A 1 171 ? -18.102 10.374 46.564 1.00 45.38 171 ASP A O 1
ATOM 1328 N N . SER A 1 172 ? -18.613 10.198 48.706 1.00 42.62 172 SER A N 1
ATOM 1329 C CA . SER A 1 172 ? -17.290 10.677 49.158 1.00 42.62 172 SER A CA 1
ATOM 1330 C C . SER A 1 172 ? -16.158 9.637 49.191 1.00 42.62 172 SER A C 1
ATOM 1332 O O . SER A 1 172 ? -14.997 10.013 49.323 1.00 42.62 172 SER A O 1
ATOM 1334 N N . THR A 1 173 ? -16.436 8.338 49.041 1.00 44.91 173 THR A N 1
ATOM 1335 C CA . THR A 1 173 ? -15.425 7.267 49.228 1.00 44.91 173 THR A CA 1
ATOM 1336 C C . THR A 1 173 ? -15.452 6.186 48.151 1.00 44.91 173 THR A C 1
ATOM 1338 O O . THR A 1 173 ? -15.021 5.050 48.358 1.00 44.91 173 THR A O 1
ATOM 1341 N N . ARG A 1 174 ? -15.924 6.509 46.946 1.00 46.34 174 ARG A N 1
ATOM 1342 C CA . ARG A 1 174 ? -15.786 5.594 45.812 1.00 46.34 174 ARG A CA 1
ATOM 1343 C C . ARG A 1 174 ? -14.358 5.707 45.265 1.00 46.34 174 ARG A C 1
ATOM 1345 O O . ARG A 1 174 ? -14.103 6.478 44.356 1.00 46.34 174 ARG A O 1
ATOM 1352 N N . VAL A 1 175 ? -13.430 4.931 45.827 1.00 54.78 175 VAL A N 1
ATOM 1353 C CA . VAL A 1 175 ? -12.041 4.766 45.333 1.00 54.78 175 VAL A CA 1
ATOM 1354 C C . VAL A 1 175 ? -12.021 4.049 43.970 1.00 54.78 175 VAL A C 1
ATOM 1356 O O . VAL A 1 175 ? -11.114 4.221 43.161 1.00 54.78 175 VAL A O 1
ATOM 1359 N N . LEU A 1 176 ? -13.071 3.272 43.682 1.00 50.38 176 LEU A N 1
ATOM 1360 C CA . LEU A 1 176 ? -13.188 2.421 42.497 1.00 50.38 176 LEU A CA 1
ATOM 1361 C C . LEU A 1 176 ? -13.335 3.210 41.172 1.00 50.38 176 LEU A C 1
ATOM 1363 O O . LEU A 1 176 ? -12.578 2.938 40.243 1.00 50.38 176 LEU A O 1
ATOM 1367 N N . PRO A 1 177 ? -14.227 4.215 41.039 1.00 56.69 177 PRO A N 1
ATOM 1368 C CA . PRO A 1 177 ? -14.339 5.025 39.829 1.00 56.69 177 PRO A CA 1
ATOM 1369 C C . PRO A 1 177 ? -13.121 5.924 39.618 1.00 56.69 177 PRO A C 1
ATOM 1371 O O . PRO A 1 177 ? -12.756 6.170 38.474 1.00 56.69 177 PRO A O 1
ATOM 1374 N N . THR A 1 178 ? -12.474 6.402 40.684 1.00 58.78 178 THR A N 1
ATOM 1375 C CA . THR A 1 178 ? -11.239 7.198 40.596 1.00 58.78 178 THR A CA 1
ATOM 1376 C C . THR A 1 178 ? -10.063 6.345 40.139 1.00 58.78 178 THR A C 1
ATOM 1378 O O . THR A 1 178 ? -9.363 6.750 39.219 1.00 58.78 178 THR A O 1
ATOM 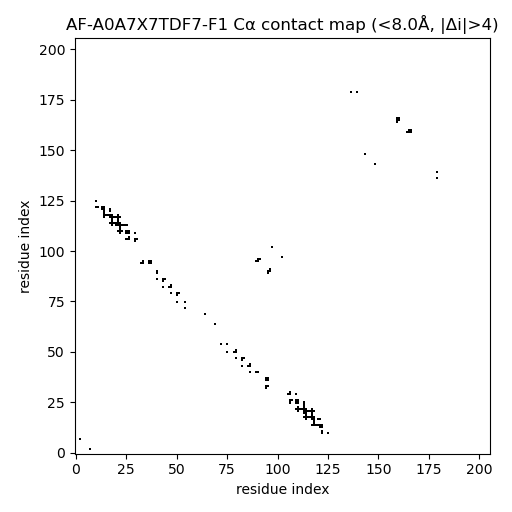1381 N N . ALA A 1 179 ? -9.889 5.134 40.677 1.00 57.62 179 ALA A N 1
ATOM 1382 C CA . ALA A 1 179 ? -8.852 4.20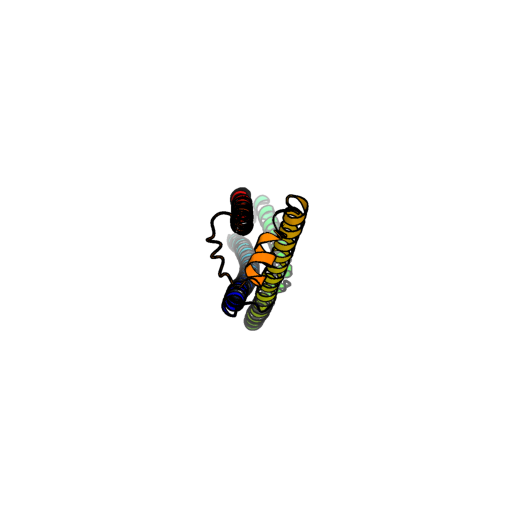3 40.226 1.00 57.62 179 ALA A CA 1
ATOM 1383 C C . ALA A 1 179 ? -9.066 3.747 38.769 1.00 57.62 179 ALA A C 1
ATOM 1385 O O . ALA A 1 179 ? -8.113 3.675 37.991 1.00 57.62 179 ALA A O 1
ATOM 1386 N N . ILE A 1 180 ? -10.317 3.507 38.359 1.00 61.50 180 ILE A N 1
ATOM 1387 C CA . ILE A 1 180 ? -10.655 3.207 36.957 1.00 61.50 180 ILE A CA 1
ATOM 1388 C C . ILE A 1 180 ? -10.350 4.415 36.058 1.00 61.50 180 ILE A C 1
ATOM 1390 O O . ILE A 1 180 ? -9.739 4.254 35.007 1.00 61.50 180 ILE A O 1
ATOM 1394 N N . LYS A 1 181 ? -10.697 5.639 36.477 1.00 64.25 181 LYS A N 1
ATOM 1395 C CA . LYS A 1 181 ? -10.368 6.857 35.717 1.00 64.25 181 LYS A CA 1
ATOM 1396 C C . LYS A 1 181 ? -8.856 7.069 35.586 1.00 64.25 181 LYS A C 1
ATOM 1398 O O . LYS A 1 181 ? -8.396 7.338 34.483 1.00 64.25 181 LYS A O 1
ATOM 1403 N N . ILE A 1 182 ? -8.089 6.907 36.667 1.00 67.94 182 ILE A N 1
ATOM 1404 C CA . ILE A 1 182 ? -6.624 7.083 36.669 1.00 67.94 182 ILE A CA 1
ATOM 1405 C C . ILE A 1 182 ? -5.947 6.021 35.798 1.00 67.94 182 ILE A C 1
ATOM 1407 O O . ILE A 1 182 ? -5.061 6.341 35.014 1.00 67.94 182 ILE A O 1
ATOM 1411 N N . SER A 1 183 ? -6.385 4.766 35.884 1.00 65.25 183 SER A N 1
ATOM 1412 C CA . SER A 1 183 ? -5.813 3.686 35.074 1.00 65.25 183 SER A CA 1
ATOM 1413 C C . SER A 1 183 ? -6.124 3.827 33.582 1.00 65.25 183 SER A C 1
ATOM 1415 O O . SER A 1 183 ? -5.234 3.605 32.766 1.00 65.25 183 SER A O 1
ATOM 1417 N N . ILE A 1 184 ? -7.329 4.279 33.215 1.00 67.50 184 ILE A N 1
ATOM 1418 C CA . ILE A 1 184 ? -7.652 4.658 31.829 1.00 67.50 184 ILE A CA 1
ATOM 1419 C C . ILE A 1 184 ? -6.766 5.823 31.374 1.00 67.50 184 ILE A C 1
ATOM 1421 O O . ILE A 1 184 ? -6.243 5.788 30.263 1.00 67.50 184 ILE A O 1
ATOM 1425 N N . PHE A 1 185 ? -6.544 6.822 32.232 1.00 71.44 185 PHE A N 1
ATOM 1426 C CA . PHE A 1 185 ? -5.673 7.957 31.923 1.00 71.44 185 PHE A CA 1
ATOM 1427 C C . PHE A 1 185 ? -4.223 7.517 31.670 1.00 71.44 185 PHE A C 1
ATOM 1429 O O . PHE A 1 185 ? -3.610 7.968 30.709 1.00 71.44 185 PHE A O 1
ATOM 1436 N N . PHE A 1 186 ? -3.700 6.578 32.465 1.00 70.69 186 PHE A N 1
ATOM 1437 C CA . PHE A 1 186 ? -2.373 5.987 32.257 1.00 70.69 186 PHE A CA 1
ATOM 1438 C C . PHE A 1 186 ? -2.279 5.154 30.976 1.00 70.69 186 PHE A C 1
ATOM 1440 O O . PHE A 1 186 ? -1.248 5.182 30.312 1.00 70.69 186 PHE A O 1
ATOM 1447 N N . LEU A 1 187 ? -3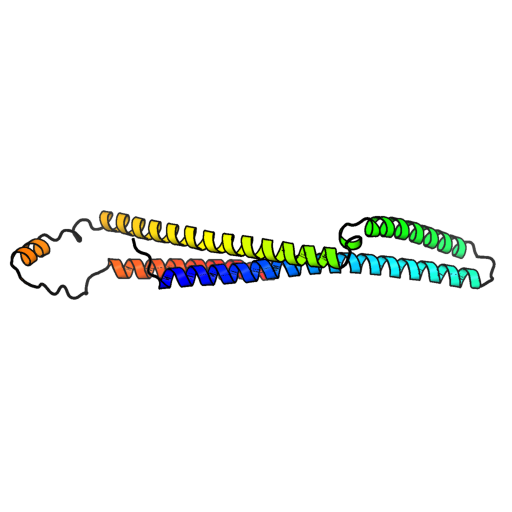.342 4.436 30.609 1.00 71.88 187 LEU A N 1
ATOM 1448 C CA . LEU A 1 187 ? -3.396 3.649 29.373 1.00 71.88 187 LEU A CA 1
ATOM 1449 C C . LEU A 1 187 ? -3.440 4.559 28.135 1.00 71.88 187 LEU A C 1
ATOM 1451 O O . LEU A 1 187 ? -2.752 4.311 27.153 1.00 71.88 187 LEU A O 1
ATOM 1455 N N . ILE A 1 188 ? -4.197 5.657 28.200 1.00 73.06 188 ILE A N 1
ATOM 1456 C CA . ILE A 1 188 ? -4.202 6.686 27.152 1.00 73.06 188 ILE A CA 1
ATOM 1457 C C . ILE A 1 188 ? -2.826 7.354 27.069 1.00 73.06 188 ILE A C 1
ATOM 1459 O O . ILE A 1 188 ? -2.278 7.483 25.978 1.00 73.06 188 ILE A O 1
ATOM 1463 N N . ALA A 1 189 ? -2.240 7.725 28.209 1.00 70.25 189 ALA A N 1
ATOM 1464 C CA . ALA A 1 189 ? -0.912 8.321 28.256 1.00 70.25 189 ALA A CA 1
ATOM 1465 C C . ALA A 1 189 ? 0.159 7.381 27.683 1.00 70.25 189 ALA A C 1
ATOM 1467 O O . ALA A 1 189 ? 1.003 7.847 26.929 1.00 70.25 189 ALA A O 1
ATOM 1468 N N . SER A 1 190 ? 0.112 6.073 27.964 1.00 70.12 190 SER A N 1
ATOM 1469 C CA . SER A 1 190 ? 1.080 5.110 27.421 1.00 70.12 190 SER A CA 1
ATOM 1470 C C . SER A 1 190 ? 0.911 4.878 25.919 1.00 70.12 190 SER A C 1
ATOM 1472 O O . SER A 1 190 ? 1.909 4.746 25.216 1.00 70.12 190 SER A O 1
ATOM 1474 N N . VAL A 1 191 ? -0.323 4.893 25.405 1.00 74.00 191 VAL A N 1
ATOM 1475 C CA . VAL A 1 191 ? -0.593 4.827 23.960 1.00 74.00 191 VAL A CA 1
ATOM 1476 C C . VAL A 1 191 ? -0.097 6.090 23.256 1.00 74.00 191 VAL A C 1
ATOM 1478 O O . VAL A 1 191 ? 0.549 5.981 22.218 1.00 74.00 191 VAL A O 1
ATOM 1481 N N . ILE A 1 192 ? -0.332 7.274 23.831 1.00 74.06 192 ILE A N 1
ATOM 1482 C CA . ILE A 1 192 ? 0.196 8.544 23.306 1.00 74.06 192 ILE A CA 1
ATOM 1483 C C . ILE A 1 192 ? 1.727 8.540 23.341 1.00 74.06 192 ILE A C 1
ATOM 1485 O O . ILE A 1 192 ? 2.349 8.909 22.351 1.00 74.06 192 ILE A O 1
ATOM 1489 N N . LEU A 1 193 ? 2.341 8.076 24.434 1.00 70.00 193 LEU A N 1
ATOM 1490 C CA . LEU A 1 193 ? 3.797 7.985 24.553 1.00 70.00 193 LEU A CA 1
ATOM 1491 C C . LEU A 1 193 ? 4.385 6.981 23.549 1.00 70.00 193 LEU A C 1
ATOM 1493 O O . LEU A 1 193 ? 5.424 7.245 22.957 1.00 70.00 193 LEU A O 1
ATOM 1497 N N . GLY A 1 194 ? 3.714 5.848 23.326 1.00 69.88 194 GLY A N 1
ATOM 1498 C CA . GLY A 1 194 ? 4.116 4.849 22.333 1.00 69.88 194 GLY A CA 1
ATOM 1499 C C . GLY A 1 194 ? 3.978 5.352 20.893 1.00 69.88 194 GLY A C 1
ATOM 1500 O O . GLY A 1 194 ? 4.855 5.108 20.064 1.00 69.88 194 GLY A O 1
ATOM 1501 N N . LEU A 1 195 ? 2.917 6.107 20.594 1.00 69.25 195 LEU A N 1
ATOM 1502 C CA . LEU A 1 195 ? 2.751 6.798 19.312 1.00 69.25 195 LEU A CA 1
ATOM 1503 C C . LEU A 1 195 ? 3.810 7.889 19.114 1.00 69.25 195 LEU A C 1
ATOM 1505 O O . LEU A 1 195 ? 4.387 7.977 18.038 1.00 69.25 195 LEU A O 1
ATOM 1509 N N . ALA A 1 196 ? 4.114 8.674 20.148 1.00 65.19 196 ALA A N 1
ATOM 1510 C CA . ALA A 1 196 ? 5.174 9.678 20.100 1.00 65.19 196 ALA A CA 1
ATOM 1511 C C . ALA A 1 196 ? 6.545 9.029 19.853 1.00 65.19 196 ALA A C 1
ATOM 1513 O O . ALA A 1 196 ? 7.248 9.428 18.935 1.00 65.19 196 ALA A O 1
ATOM 1514 N N . MET A 1 197 ? 6.868 7.951 20.574 1.00 66.06 197 MET A N 1
ATOM 1515 C CA . MET A 1 197 ? 8.112 7.196 20.385 1.00 66.06 197 MET A CA 1
ATOM 1516 C C . MET A 1 197 ? 8.225 6.612 18.972 1.00 66.06 197 MET A C 1
ATOM 1518 O O . MET A 1 197 ? 9.286 6.671 18.368 1.00 66.06 197 MET A O 1
ATOM 1522 N N . THR A 1 198 ? 7.144 6.069 18.408 1.00 64.94 198 THR A N 1
ATOM 1523 C CA . THR A 1 198 ? 7.164 5.520 17.037 1.00 64.94 198 THR A CA 1
ATOM 1524 C C . THR A 1 198 ? 7.242 6.602 15.956 1.00 64.94 198 THR A C 1
ATOM 1526 O O . THR A 1 198 ? 7.872 6.375 14.924 1.00 64.94 198 THR A O 1
ATOM 1529 N N . LEU A 1 199 ? 6.670 7.786 16.194 1.00 58.72 199 LEU A N 1
ATOM 1530 C CA . LEU A 1 199 ? 6.806 8.952 15.314 1.00 58.72 199 LEU A CA 1
ATOM 1531 C C . LEU A 1 199 ? 8.208 9.580 15.397 1.00 58.72 199 LEU A C 1
ATOM 1533 O O . LEU A 1 199 ? 8.751 9.969 14.364 1.00 58.72 199 LEU A O 1
ATOM 1537 N N . ASP A 1 200 ? 8.833 9.589 16.576 1.00 56.12 200 ASP A N 1
ATOM 1538 C CA . ASP A 1 200 ? 10.221 10.030 16.782 1.00 56.12 200 ASP A CA 1
ATOM 1539 C C . ASP A 1 200 ? 11.263 9.057 16.199 1.00 56.12 200 ASP A C 1
ATOM 1541 O O . ASP A 1 200 ? 12.425 9.427 16.035 1.00 56.12 200 ASP A O 1
ATOM 1545 N N . PHE A 1 201 ? 10.867 7.837 15.817 1.00 50.72 201 PHE A N 1
ATOM 1546 C CA . PHE A 1 201 ? 11.697 6.918 15.024 1.00 50.72 201 PHE A CA 1
ATOM 1547 C C . PHE A 1 201 ? 11.643 7.200 13.509 1.00 50.72 201 PHE A C 1
ATOM 1549 O O . PHE A 1 201 ? 12.496 6.718 12.762 1.00 50.72 201 PHE A O 1
ATOM 1556 N N . TRP A 1 202 ? 10.689 8.009 13.036 1.00 44.44 202 TRP A N 1
ATOM 1557 C CA . TRP A 1 202 ? 10.545 8.362 11.620 1.00 44.44 202 TRP A CA 1
ATOM 1558 C C . TRP A 1 202 ? 11.604 9.331 11.030 1.00 44.44 202 TRP A C 1
ATOM 1560 O O . TRP A 1 202 ? 11.869 9.231 9.830 1.00 44.44 202 TRP A O 1
ATOM 1570 N N . PRO A 1 203 ? 12.268 10.243 11.776 1.00 51.44 203 PRO A N 1
ATOM 1571 C CA . PRO A 1 203 ? 13.320 11.091 11.215 1.00 51.44 203 PRO A CA 1
ATOM 1572 C C . PRO A 1 203 ? 14.646 10.351 10.958 1.00 51.44 203 PRO A C 1
ATOM 1574 O O . PRO A 1 203 ? 15.509 10.911 10.294 1.00 51.44 203 PRO A O 1
ATOM 1577 N N . ALA A 1 204 ? 14.814 9.102 11.412 1.00 47.97 204 ALA A N 1
ATOM 1578 C CA . ALA A 1 204 ? 16.037 8.318 11.186 1.00 47.97 204 ALA A CA 1
ATOM 1579 C C . ALA A 1 204 ? 16.105 7.623 9.804 1.00 47.97 204 ALA A C 1
ATOM 1581 O O . ALA A 1 204 ? 17.082 6.940 9.508 1.00 47.97 204 ALA A O 1
ATOM 1582 N N . LEU A 1 205 ? 15.076 7.784 8.962 1.00 44.22 205 LEU A N 1
ATOM 1583 C CA . LEU A 1 205 ? 14.968 7.194 7.616 1.00 44.22 205 LEU A CA 1
ATOM 1584 C C . LEU A 1 205 ? 14.971 8.246 6.487 1.00 44.22 205 LEU A C 1
ATOM 1586 O O . LEU A 1 205 ? 14.521 7.957 5.376 1.00 44.22 205 LEU A O 1
ATOM 1590 N N . ARG A 1 206 ? 15.468 9.459 6.762 1.00 43.12 206 ARG A N 1
ATOM 1591 C CA . ARG A 1 206 ? 15.697 10.510 5.759 1.00 43.12 206 ARG A CA 1
ATOM 1592 C C . ARG A 1 206 ? 17.175 10.710 5.473 1.00 43.12 206 ARG A C 1
ATOM 1594 O O . ARG A 1 206 ? 17.946 10.778 6.450 1.00 43.12 206 ARG A O 1
#

Radius of gyration: 35.04 Å; Cα contacts (8 Å, |Δi|>4): 97; chains: 1; bounding box: 79×23×102 Å

Sequence (206 aa):
MRIRVEDKQVVIYIAMLGAVLGAGGCVLTLMNLAKKSHKQMDEVRQQMQVCASVLVIENLGGSDPDPTSKAIIDDQKRQIELHKVVLRDLEGQFWNRLPEWGLMAMCIGGGLAGLLSGFAVFWLIGLIGSGLLYSFIRLLYRIMRWIAPQSCDRPEVIAALRAGQQVSLRDSTRVLPTAIKISIFFLIASVILGLAMTLDFWPALR